Protein 4O7I (pdb70)

InterPro domains:
  IPR000760 Inositol monophosphatase-like [PF00459] (10-311)
  IPR000760 Inositol monophosphatase-like [PR00377] (62-78)
  IPR000760 Inositol monophosphatase-like [PR00377] (253-277)
  IPR020550 Inositol monophosphatase, conserved site [PS00630] (256-270)
  IPR020583 Inositol monophosphatase, metal-binding site [PS00629] (115-128)
  IPR051090 Inositol Monophosphatase Superfamily [PTHR43200] (2-314)

GO terms:
  GO:0000287 magnesium ion binding (F, IDA)
  GO:0005737 cytoplasm (C, IDA)
  GO:0008441 3'(2'),5'-bisphosphate nucleotidase activity (F, IDA)
  GO:0004441 inositol-1,4-bisphosphate 1-phosphatase activity (F, IDA)

Radius of gyration: 18.56 Å; Cα contacts (8 Å, |Δi|>4): 754; chains: 1; bounding box: 42×46×56 Å

Secondary structure (DSSP, 8-state):
---HHHHHHHHHHHHHHHHHHHHHTTS-SGGGEEE-TTS-EEEHHHHHHHHHHHHHHHHH-TTSEEEES--STT--HHHHHHHHHHHHTT----HHHHHHHHHTTB---SSSEEEEEEEEE-HHHHHHTS--EEEEEEEETTEEEEEEEEETTSTT-EEEEEETTS-EEEEETTEEEEEEEE-------GGG--EEE-SSTTTS-HHHHHHHHHHTT--SPPEE--STHHHHHHHHTS-SEEEE--SSSS---BGGGTHHHHHHHHHTT-EEE-TTSPBP-TTSSSB-TT--SEEEE-STTHHHHHHHHHHHTTT--

Solvent-accessible surface area: 13222 Å² total; per-residue (Å²): 224,79,26,92,132,13,36,57,16,0,18,82,0,0,33,24,0,3,105,0,0,68,32,0,22,132,93,96,19,117,69,5,33,16,101,45,130,107,163,40,16,0,0,0,0,0,3,0,0,0,0,9,0,0,56,51,1,75,90,56,15,81,118,13,92,5,0,1,52,8,61,16,168,74,15,48,119,87,4,10,54,70,0,9,106,6,0,83,118,77,15,149,10,154,75,76,79,0,78,126,6,0,44,64,3,121,7,100,14,14,165,29,68,2,0,3,0,3,0,2,8,23,15,59,0,2,54,83,120,89,33,5,0,0,3,0,1,0,0,43,60,12,54,5,33,0,0,0,0,0,0,16,64,20,100,80,3,25,0,0,2,2,12,100,70,70,24,3,68,19,20,48,25,125,47,33,182,109,42,130,93,12,128,20,23,112,26,94,125,19,27,71,0,23,4,0,1,5,42,46,97,87,82,2,14,25,86,73,2,151,55,0,14,127,120,6,134,25,107,94,108,53,70,110,15,11,12,5,0,1,0,0,5,0,0,26,28,154,4,8,0,3,0,36,1,20,120,59,60,92,114,42,16,68,0,15,32,1,1,2,0,15,7,0,0,87,40,5,54,13,81,4,4,1,0,78,24,82,87,10,50,4,46,79,13,60,38,2,63,106,6,39,6,0,0,0,0,4,27,108,4,1,85,101,0,2,84,17,0,83,75,24,1,90,84,28,188

CATH classification: 3.30.540.10 (+1 more: 3.40.190.80)

Nearest PDB structures (foldseek):
  4o7i-assembly1_A  TM=1.003E+00  e=1.281E-68  Entamoeba histolytica
  1ka0-assembly1_A  TM=9.469E-01  e=5.880E-37  Saccharomyces cerevisiae
  8f9y-assembly1_A  TM=8.912E-01  e=7.343E-31  Arabidopsis thaliana
  5yht-assembly1_A  TM=8.453E-01  e=1.296E-17  Mycobacterium tuberculosis H37Rv
  5yht-assembly1_B  TM=8.156E-01  e=2.198E-16  Mycobacterium tuberculosis H37Rv

Foldseek 3Di:
DDDVVVQVLVLVLQLVLLVLLVVCLVDQWPLQWDQDPVRDIDGLSQLLSQLQSLVSCCVVPVPEAEAEDDACPDDDPSNLVSSVVSNCVPDVDDSVSSRVSNHSNPFFFAAAKYKYWRSWAQVVCSNVVHWIWTWIFIDHRQHTAKIKIWTCRPPNTKIKIDGAPPAIWIDGSVDPPDTHGAAFAPDQQLQQFAEEEAPDCQFAPPVLVVVLSVVSNHDDDYDHDGALVVLVCRLRHVGFKYWGHHQAPPDWAFCSRPRRSQRSLVSNQWHKAALQRHRFGRNRTGTSNPGGIMMIGSHSCGVVSSVSSCVSCVPHD

B-factor: mean 24.42, std 9.39, range [12.04, 94.56]

Structure (mmCIF, N/CA/C/O backbone):
data_4O7I
#
_entry.id   4O7I
#
_cell.length_a   39.445
_cell.length_b   64.520
_cell.length_c   117.184
_cell.angle_alpha   90.00
_cell.angle_beta   90.00
_cell.angle_gamma   90.00
#
_symmetry.space_group_name_H-M   'P 21 21 21'
#
loop_
_entity.id
_entity.type
_entity.pdbx_description
1 polymer "3'(2'),5'-bisphosphate nucleotidase, putative"
2 non-polymer 'MAGNESIUM ION'
3 non-polymer 'PHOSPHATE ION'
4 water water
#
loop_
_atom_site.group_PDB
_atom_site.id
_atom_site.type_symbol
_atom_site.label_atom_id
_atom_site.label_alt_id
_atom_site.label_comp_id
_atom_site.label_asym_id
_atom_site.label_entity_id
_atom_site.label_seq_id
_atom_site.pdbx_PDB_ins_code
_atom_site.Cartn_x
_atom_site.Cartn_y
_atom_site.Cartn_z
_atom_site.occupancy
_atom_site.B_iso_or_equiv
_atom_site.auth_seq_id
_atom_site.auth_comp_id
_atom_site.auth_asym_id
_atom_site.auth_atom_id
_atom_site.pdbx_PDB_model_num
ATOM 1 N N . MET A 1 1 ? 22.358 59.102 6.696 1.00 48.37 1 MET A N 1
ATOM 2 C CA . MET A 1 1 ? 22.097 58.809 8.135 1.00 52.35 1 MET A CA 1
ATOM 3 C C . MET A 1 1 ? 20.796 58.019 8.402 1.00 54.38 1 MET A C 1
ATOM 4 O O . MET A 1 1 ? 20.395 57.861 9.560 1.00 66.57 1 MET A O 1
ATOM 9 N N . SER A 1 2 ? 20.144 57.530 7.344 1.00 53.33 2 SER A N 1
ATOM 10 C CA . SER A 1 2 ? 18.930 56.709 7.454 1.00 42.25 2 SER A CA 1
ATOM 11 C C . SER A 1 2 ? 19.182 55.371 6.749 1.00 33.56 2 SER A C 1
ATOM 12 O O . SER A 1 2 ? 19.883 55.342 5.741 1.00 23.94 2 SER A O 1
ATOM 15 N N . PHE A 1 3 ? 18.621 54.274 7.268 1.00 27.19 3 PHE A N 1
ATOM 16 C CA . PHE A 1 3 ? 18.856 52.933 6.678 1.00 23.52 3 PHE A CA 1
ATOM 17 C C . PHE A 1 3 ? 17.580 52.116 6.488 1.00 20.50 3 PHE A C 1
ATOM 18 O O . PHE A 1 3 ? 17.549 50.893 6.705 1.00 17.20 3 PHE A O 1
ATOM 26 N N . ASP A 1 4 ? 16.534 52.797 6.035 1.00 19.29 4 ASP A N 1
ATOM 27 C CA . ASP A 1 4 ? 15.235 52.163 5.823 1.00 19.39 4 ASP A CA 1
ATOM 28 C C . ASP A 1 4 ? 15.352 51.018 4.846 1.00 20.79 4 ASP A C 1
ATOM 29 O O . ASP A 1 4 ? 14.757 49.965 5.052 1.00 17.35 4 ASP A O 1
ATOM 34 N N . LYS A 1 5 ? 16.093 51.236 3.762 1.00 20.08 5 LYS A N 1
ATOM 35 C CA . LYS A 1 5 ? 16.149 50.238 2.706 1.00 22.27 5 LYS A CA 1
ATOM 36 C C . LYS A 1 5 ? 16.781 48.951 3.245 1.00 21.99 5 LYS A C 1
ATOM 37 O O . LYS A 1 5 ? 16.279 47.850 2.993 1.00 18.48 5 LYS A O 1
ATOM 43 N N . GLU A 1 6 ? 17.862 49.107 4.007 1.00 19.27 6 GLU A N 1
ATOM 44 C CA . GLU A 1 6 ? 18.595 47.965 4.554 1.00 20.58 6 GLU A CA 1
ATOM 45 C C . GLU A 1 6 ? 17.770 47.212 5.608 1.00 19.55 6 GLU A C 1
ATOM 46 O O . GLU A 1 6 ? 17.802 45.986 5.667 1.00 21.88 6 GLU A O 1
ATOM 52 N N . LEU A 1 7 ? 17.040 47.956 6.433 1.00 17.05 7 LEU A N 1
ATOM 53 C CA . LEU A 1 7 ? 16.182 47.383 7.469 1.00 17.34 7 LEU A CA 1
ATOM 54 C C . LEU A 1 7 ? 15.020 46.628 6.843 1.00 17.45 7 LEU A C 1
ATOM 55 O O . LEU A 1 7 ? 14.682 45.527 7.278 1.00 17.26 7 LEU A O 1
ATOM 60 N N . ALA A 1 8 ? 14.406 47.230 5.829 1.00 16.93 8 ALA A N 1
ATOM 61 C CA . ALA A 1 8 ? 13.345 46.562 5.062 1.00 18.52 8 ALA A CA 1
ATOM 62 C C . ALA A 1 8 ? 13.789 45.252 4.403 1.00 18.21 8 ALA A C 1
ATOM 63 O O . ALA A 1 8 ? 13.073 44.255 4.460 1.00 16.98 8 ALA A O 1
ATOM 65 N N . LEU A 1 9 ? 14.949 45.263 3.750 1.00 17.31 9 LEU A N 1
ATOM 66 C CA . LEU A 1 9 ? 15.489 44.055 3.130 1.00 17.49 9 LEU A CA 1
ATOM 67 C C . LEU A 1 9 ? 15.788 42.988 4.183 1.00 18.46 9 LEU A C 1
ATOM 68 O O . LEU A 1 9 ? 15.501 41.816 3.970 1.00 15.98 9 LEU A O 1
ATOM 73 N N . ALA A 1 10 ? 16.346 43.421 5.318 1.00 15.75 10 ALA A N 1
ATOM 74 C CA . ALA A 1 10 ? 16.736 42.529 6.394 1.00 16.26 10 ALA A CA 1
ATOM 75 C C . ALA A 1 10 ? 15.540 41.807 6.947 1.00 17.09 10 ALA A C 1
ATOM 76 O O . ALA A 1 10 ? 15.608 40.578 7.161 1.00 18.35 10 ALA A O 1
ATOM 78 N N . LEU A 1 11 ? 14.453 42.548 7.199 1.00 15.77 11 LEU A N 1
ATOM 79 C CA . LEU A 1 11 ? 13.204 41.919 7.682 1.00 18.45 11 LEU A CA 1
ATOM 80 C C . LEU A 1 11 ? 12.704 40.859 6.735 1.00 19.33 11 LEU A C 1
ATOM 81 O O . LEU A 1 11 ? 12.352 39.778 7.159 1.00 17.27 11 LEU A O 1
ATOM 86 N N . GLU A 1 12 ? 12.636 41.222 5.452 1.00 19.75 12 GLU A N 1
ATOM 87 C CA . GLU A 1 12 ? 12.089 40.377 4.421 1.00 17.43 12 GLU A CA 1
ATOM 88 C C . GLU A 1 12 ? 12.849 39.060 4.303 1.00 17.57 12 GLU A C 1
ATOM 89 O O . GLU A 1 12 ? 12.267 38.000 4.170 1.00 14.73 12 GLU A O 1
ATOM 95 N N . ILE A 1 13 ? 14.171 39.171 4.332 1.00 19.03 13 ILE A N 1
ATOM 96 C CA . ILE A 1 13 ? 15.074 38.047 4.188 1.00 21.99 13 ILE A CA 1
ATOM 97 C C . ILE A 1 13 ? 15.080 37.158 5.432 1.00 21.16 13 ILE A C 1
ATOM 98 O O . ILE A 1 13 ? 15.155 35.942 5.294 1.00 18.07 13 ILE A O 1
ATOM 103 N N . VAL A 1 14 ? 15.000 37.754 6.626 1.00 15.19 14 VAL A N 1
ATOM 104 C CA . VAL A 1 14 ? 14.961 36.964 7.865 1.00 15.91 14 VAL A CA 1
ATOM 105 C C . VAL A 1 14 ? 13.637 36.215 7.955 1.00 18.01 14 VAL A C 1
ATOM 106 O O . VAL A 1 14 ? 13.617 35.057 8.373 1.00 16.90 14 VAL A O 1
ATOM 110 N N . GLN A 1 15 ? 12.540 36.842 7.527 1.00 17.86 15 GLN A N 1
ATOM 111 C CA . GLN A 1 15 ? 11.263 36.133 7.504 1.00 18.10 15 GLN A CA 1
ATOM 112 C C . GLN A 1 15 ? 11.316 34.845 6.635 1.00 18.21 15 GLN A C 1
ATOM 113 O O . GLN A 1 15 ? 10.782 33.787 7.026 1.00 14.60 15 GLN A O 1
ATOM 119 N N . VAL A 1 16 ? 11.932 34.934 5.459 1.00 17.19 16 VAL A N 1
ATOM 120 C CA . VAL A 1 16 ? 12.034 33.760 4.577 1.00 17.52 16 VAL A CA 1
ATOM 121 C C . VAL A 1 16 ? 12.958 32.734 5.221 1.00 16.26 16 VAL A C 1
ATOM 122 O O . VAL A 1 16 ? 12.703 31.525 5.159 1.00 16.99 16 VAL A O 1
ATOM 126 N N . SER A 1 17 ? 14.019 33.221 5.855 1.00 14.90 17 SER A N 1
ATOM 127 C CA . SER A 1 17 ? 14.967 32.351 6.554 1.00 17.30 17 SER A CA 1
ATOM 128 C C . SER A 1 17 ? 14.289 31.527 7.650 1.00 16.14 17 SER A C 1
ATOM 129 O O . SER A 1 17 ? 14.619 30.343 7.840 1.00 16.60 17 SER A O 1
ATOM 132 N N . CYS A 1 18 ? 13.340 32.140 8.354 1.00 18.68 18 CYS A N 1
ATOM 133 C CA . CYS A 1 18 ? 12.562 31.434 9.382 1.00 17.11 18 CYS A CA 1
ATOM 134 C C . CYS A 1 18 ? 11.719 30.331 8.742 1.00 16.74 18 CYS A C 1
ATOM 135 O O . CYS A 1 18 ? 11.615 29.230 9.280 1.00 15.63 18 CYS A O 1
ATOM 138 N N . LYS A 1 19 ? 11.138 30.606 7.580 1.00 20.06 19 LYS A N 1
ATOM 139 C CA . LYS A 1 19 ? 10.461 29.542 6.831 1.00 22.67 19 LYS A CA 1
ATOM 140 C C . LYS A 1 19 ? 11.419 28.384 6.496 1.00 17.73 19 LYS A C 1
ATOM 141 O O . LYS A 1 19 ? 11.038 27.215 6.582 1.00 17.47 19 LYS A O 1
ATOM 147 N N . ILE A 1 20 ? 12.651 28.712 6.109 1.00 16.80 20 ILE A N 1
ATOM 148 C CA . ILE A 1 20 ? 13.654 27.693 5.732 1.00 20.22 20 ILE A CA 1
ATOM 149 C C . ILE A 1 20 ? 13.919 26.748 6.885 1.00 17.13 20 ILE A C 1
ATOM 150 O O . ILE A 1 20 ? 13.877 25.531 6.726 1.00 19.66 20 ILE A O 1
ATOM 155 N N . THR A 1 21 ? 14.242 27.328 8.032 1.00 17.02 21 THR A N 1
ATOM 156 C CA . THR A 1 21 ? 14.686 26.564 9.206 1.00 18.30 21 THR A CA 1
ATOM 157 C C . THR A 1 21 ? 13.567 25.693 9.748 1.00 18.41 21 THR A C 1
ATOM 158 O O . THR A 1 21 ? 13.769 24.539 10.173 1.00 16.95 21 THR A O 1
ATOM 162 N N . THR A 1 22 ? 12.367 26.250 9.713 1.00 19.08 22 THR A N 1
ATOM 163 C CA . THR A 1 22 ? 11.194 25.551 10.217 1.00 22.18 22 THR A CA 1
ATOM 164 C C . THR A 1 22 ? 10.920 24.344 9.340 1.00 17.99 22 THR A C 1
ATOM 165 O O . THR A 1 22 ? 10.595 23.251 9.814 1.00 18.05 22 THR A O 1
ATOM 169 N N . SER A 1 23 ? 11.058 24.574 8.051 1.00 14.50 23 SER A N 1
ATOM 170 C CA . SER A 1 23 ? 10.869 23.546 7.056 1.00 17.99 23 SER A CA 1
ATOM 171 C C . SER A 1 23 ? 11.919 22.420 7.183 1.00 19.60 23 SER A C 1
ATOM 172 O O . SER A 1 23 ? 11.583 21.219 7.137 1.00 19.21 23 SER A O 1
ATOM 175 N N . VAL A 1 24 ? 13.185 22.798 7.375 1.00 18.03 24 VAL A N 1
ATOM 176 C CA . VAL A 1 24 ? 14.233 21.818 7.705 1.00 17.71 24 VAL A CA 1
ATOM 177 C C . VAL A 1 24 ? 13.886 21.025 8.967 1.00 17.79 24 VAL A C 1
ATOM 178 O O . VAL A 1 24 ? 13.994 19.794 8.985 1.00 16.88 24 VAL A O 1
ATOM 182 N N . ALA A 1 25 ? 13.413 21.710 9.996 1.00 18.28 25 ALA A N 1
ATOM 183 C CA . ALA A 1 25 ? 13.076 21.052 11.247 1.00 17.86 25 ALA A CA 1
ATOM 184 C C . ALA A 1 25 ? 11.867 20.103 11.215 1.00 19.22 25 ALA A C 1
ATOM 185 O O . ALA A 1 25 ? 11.630 19.380 12.191 1.00 18.50 25 ALA A O 1
ATOM 187 N N . GLU A 1 26 ? 11.132 20.058 10.113 1.00 18.17 26 GLU A N 1
ATOM 188 C CA . GLU A 1 26 ? 10.026 19.079 9.956 1.00 23.74 26 GLU A CA 1
ATOM 189 C C . GLU A 1 26 ? 10.496 17.635 9.743 1.00 23.59 26 GLU A C 1
ATOM 190 O O . GLU A 1 26 ? 9.680 16.716 9.771 1.00 24.63 26 GLU A O 1
ATOM 196 N N . HIS A 1 27 ? 11.801 17.433 9.545 1.00 24.21 27 HIS A N 1
ATOM 197 C CA . HIS A 1 27 ? 12.348 16.115 9.278 1.00 28.74 27 HIS A CA 1
ATOM 198 C C . HIS A 1 27 ? 13.337 15.750 10.369 1.00 29.15 27 HIS A C 1
ATOM 199 O O . HIS A 1 27 ? 13.646 16.574 11.225 1.00 21.41 27 HIS A O 1
ATOM 206 N N . THR A 1 28 ? 13.828 14.508 10.345 1.00 26.38 28 THR A N 1
ATOM 207 C CA . THR A 1 28 ? 14.852 14.081 11.304 1.00 25.11 28 THR A CA 1
ATOM 208 C C . THR A 1 28 ? 16.108 14.910 11.064 1.00 23.29 28 THR A C 1
ATOM 209 O O . THR A 1 28 ? 16.445 15.244 9.927 1.00 20.09 28 THR A O 1
ATOM 213 N N . LEU A 1 29 ? 16.806 15.246 12.135 1.00 24.34 29 LEU A N 1
ATOM 214 C CA . LEU A 1 29 ? 17.908 16.203 12.033 1.00 22.82 29 LEU A CA 1
ATOM 215 C C . LEU A 1 29 ? 19.295 15.575 11.876 1.00 21.29 29 LEU A C 1
ATOM 216 O O . LEU A 1 29 ? 20.219 16.239 11.368 1.00 23.10 29 LEU A O 1
ATOM 221 N N . THR A 1 30 ? 19.453 14.321 12.298 1.00 19.51 30 THR A N 1
ATOM 222 C CA . THR A 1 30 ? 20.783 13.695 12.354 1.00 19.94 30 THR A CA 1
ATOM 223 C C . THR A 1 30 ? 21.430 13.641 10.956 1.00 20.40 30 THR A C 1
ATOM 224 O O . THR A 1 30 ? 22.579 14.051 10.783 1.00 20.73 30 THR A O 1
ATOM 228 N N . ASP A 1 31 ? 20.677 13.178 9.968 1.00 19.87 31 ASP A N 1
ATOM 229 C CA . ASP A 1 31 ? 21.174 13.098 8.584 1.00 23.23 31 ASP A CA 1
ATOM 230 C C . ASP A 1 31 ? 21.239 14.485 7.900 1.00 19.69 31 ASP A C 1
ATOM 231 O O . ASP A 1 31 ? 21.726 14.625 6.789 1.00 21.23 31 ASP A O 1
ATOM 236 N N . GLN A 1 32 ? 20.775 15.513 8.588 1.00 19.94 32 GLN A N 1
ATOM 237 C CA . GLN A 1 32 ? 20.955 16.887 8.139 1.00 20.48 32 GLN A CA 1
ATOM 238 C C . GLN A 1 32 ? 22.072 17.636 8.866 1.00 18.48 32 GLN A C 1
ATOM 239 O O . GLN A 1 32 ? 22.157 18.857 8.739 1.00 18.95 32 GLN A O 1
ATOM 245 N N . THR A 1 33 ? 22.904 16.929 9.638 1.00 18.16 33 THR A N 1
ATOM 246 C CA . THR A 1 33 ? 23.851 17.568 10.587 1.00 20.02 33 THR A CA 1
ATOM 247 C C . THR A 1 33 ? 25.300 17.177 10.294 1.00 21.20 33 THR A C 1
ATOM 248 O O . THR A 1 33 ? 25.618 16.002 10.139 1.00 21.73 33 THR A O 1
ATOM 252 N N . GLN A 1 34 ? 26.177 18.172 10.249 1.00 23.52 34 GLN A N 1
ATOM 253 C CA . GLN A 1 34 ? 27.609 17.954 9.991 1.00 25.20 34 GLN A CA 1
ATOM 254 C C . GLN A 1 34 ? 28.378 18.403 11.225 1.00 23.81 34 GLN A C 1
ATOM 255 O O . GLN A 1 34 ? 28.083 19.454 11.784 1.00 22.68 34 GLN A O 1
ATOM 261 N N . ILE A 1 35 ? 29.353 17.613 11.664 1.00 26.21 35 ILE A N 1
ATOM 262 C CA . ILE A 1 35 ? 30.239 18.061 12.740 1.00 26.57 35 ILE A CA 1
ATOM 263 C C . ILE A 1 35 ? 31.499 18.663 12.117 1.00 28.94 35 ILE A C 1
ATOM 264 O O . ILE A 1 35 ? 32.266 17.962 11.473 1.00 24.33 35 ILE A O 1
ATOM 269 N N . LYS A 1 36 ? 31.690 19.967 12.312 1.00 30.15 36 LYS A N 1
ATOM 270 C CA . LYS A 1 36 ? 32.873 20.680 11.830 1.00 33.21 36 LYS A CA 1
ATOM 271 C C . LYS A 1 36 ? 34.110 20.231 12.612 1.00 36.62 36 LYS A C 1
ATOM 272 O O . LYS A 1 36 ? 34.004 19.455 13.572 1.00 39.72 36 LYS A O 1
ATOM 278 N N . ASN A 1 37 ? 35.277 20.725 12.216 1.00 39.93 37 ASN A N 1
ATOM 279 C CA . ASN A 1 37 ? 36.546 20.279 12.812 1.00 48.60 37 ASN A CA 1
ATOM 280 C C . ASN A 1 37 ? 36.698 20.667 14.289 1.00 47.27 37 ASN A C 1
ATOM 281 O O . ASN A 1 37 ? 37.322 19.942 15.053 1.00 50.53 37 ASN A O 1
ATOM 286 N N . ASP A 1 38 ? 36.117 21.802 14.679 1.00 40.01 38 ASP A N 1
ATOM 287 C CA . ASP A 1 38 ? 36.077 22.221 16.084 1.00 38.09 38 ASP A CA 1
ATOM 288 C C . ASP A 1 38 ? 34.967 21.513 16.887 1.00 40.59 38 ASP A C 1
ATOM 289 O O . ASP A 1 38 ? 34.676 21.898 18.021 1.00 38.45 38 ASP A O 1
ATOM 294 N N . LYS A 1 39 ? 34.332 20.511 16.276 1.00 42.55 39 LYS A N 1
ATOM 295 C CA . LYS A 1 39 ? 33.263 19.707 16.888 1.00 39.74 39 LYS A CA 1
ATOM 296 C C . LYS A 1 39 ? 31.921 20.429 17.085 1.00 34.43 39 LYS A C 1
ATOM 297 O O . LYS A 1 39 ? 30.981 19.854 17.653 1.00 37.26 39 LYS A O 1
ATOM 303 N N . SER A 1 40 ? 31.814 21.663 16.603 1.00 31.40 40 SER A N 1
ATOM 304 C CA . SER A 1 40 ? 30.545 22.379 16.618 1.00 27.45 40 SER A CA 1
ATOM 305 C C . SER A 1 40 ? 29.726 21.895 15.418 1.00 27.23 40 SER A C 1
ATOM 306 O O . SER A 1 40 ? 30.303 21.586 14.373 1.00 25.63 40 SER A O 1
ATOM 309 N N . PRO A 1 41 ? 28.379 21.824 15.565 1.00 26.62 41 PRO A N 1
ATOM 310 C CA . PRO A 1 41 ? 27.512 21.337 14.487 1.00 23.97 41 PRO A CA 1
ATOM 311 C C . PRO A 1 41 ? 27.151 22.399 13.492 1.00 20.90 41 PRO A C 1
ATOM 312 O O . PRO A 1 41 ? 27.100 23.585 13.835 1.00 20.63 41 PRO A O 1
ATOM 316 N N . VAL A 1 42 ? 26.919 21.964 12.261 1.00 20.77 42 VAL A N 1
ATOM 317 C CA . VAL A 1 42 ? 26.278 22.787 11.238 1.00 21.87 42 VAL A CA 1
ATOM 318 C C . VAL A 1 42 ? 25.249 21.903 10.513 1.00 19.34 42 VAL A C 1
ATOM 319 O O . VAL A 1 42 ? 25.506 20.722 10.265 1.00 21.81 42 VAL A O 1
ATOM 323 N N . THR A 1 43 ? 24.082 22.467 10.204 1.00 17.95 43 THR A N 1
ATOM 324 C CA . THR A 1 43 ? 23.021 21.720 9.555 1.00 17.89 43 THR A CA 1
ATOM 325 C C . THR A 1 43 ? 22.642 22.310 8.200 1.00 17.89 43 THR A C 1
ATOM 326 O O . THR A 1 43 ? 23.092 23.396 7.824 1.00 16.55 43 THR A O 1
ATOM 330 N N . VAL A 1 44 ? 21.789 21.559 7.511 1.00 17.78 44 VAL A N 1
ATOM 331 C CA . VAL A 1 44 ? 21.151 21.935 6.245 1.00 18.92 44 VAL A CA 1
ATOM 332 C C . VAL A 1 44 ? 20.492 23.310 6.379 1.00 20.92 44 VAL A C 1
ATOM 333 O O . VAL A 1 44 ? 20.471 24.079 5.427 1.00 16.08 44 VAL A O 1
ATOM 337 N N . GLY A 1 45 ? 19.967 23.614 7.566 1.00 18.47 45 GLY A N 1
ATOM 338 C CA . GLY A 1 45 ? 19.386 24.928 7.832 1.00 19.84 45 GLY A CA 1
ATOM 339 C C . GLY A 1 45 ? 20.375 26.086 7.824 1.00 19.60 45 GLY A C 1
ATOM 340 O O . GLY A 1 45 ? 20.083 27.157 7.265 1.00 19.36 45 GLY A O 1
ATOM 341 N N . ASP A 1 46 ? 21.531 25.875 8.451 1.00 18.03 46 ASP A N 1
ATOM 342 C CA . ASP A 1 46 ? 22.566 26.909 8.550 1.00 19.96 46 ASP A CA 1
ATOM 343 C C . ASP A 1 46 ? 23.007 27.284 7.121 1.00 19.22 46 ASP A C 1
ATOM 344 O O . ASP A 1 46 ? 23.056 28.458 6.748 1.00 16.82 46 ASP A O 1
ATOM 349 N N . TYR A 1 47 ? 23.303 26.267 6.325 1.00 17.53 47 TYR A N 1
ATOM 350 C CA . TYR A 1 47 ? 23.866 26.454 4.991 1.00 17.76 47 TYR A CA 1
ATOM 351 C C . TYR A 1 47 ? 22.842 27.011 4.030 1.00 16.04 47 TYR A C 1
ATOM 352 O O . TYR A 1 47 ? 23.178 27.780 3.139 1.00 18.01 47 TYR A O 1
ATOM 361 N N . SER A 1 48 ? 21.599 26.575 4.184 1.00 17.45 48 SER A N 1
ATOM 362 C CA . SER A 1 48 ? 20.532 26.950 3.270 1.00 17.13 48 SER A CA 1
ATOM 363 C C . SER A 1 48 ? 20.177 28.394 3.512 1.00 17.93 48 SER A C 1
ATOM 364 O O . SER A 1 48 ? 20.034 29.178 2.570 1.00 16.30 48 SER A O 1
ATOM 367 N N . VAL A 1 49 ? 20.035 28.749 4.779 1.00 14.35 49 VAL A N 1
ATOM 368 C CA . VAL A 1 49 ? 19.766 30.144 5.122 1.00 17.75 49 VAL A CA 1
ATOM 369 C C . VAL A 1 49 ? 20.856 31.077 4.577 1.00 14.70 49 VAL A C 1
ATOM 370 O O . VAL A 1 49 ? 20.544 32.108 4.006 1.00 15.70 49 VAL A O 1
ATOM 374 N N . GLN A 1 50 ? 22.121 30.721 4.768 1.00 15.23 50 GLN A N 1
ATOM 375 C CA . GLN A 1 50 ? 23.227 31.563 4.313 1.00 16.45 50 GLN A CA 1
ATOM 376 C C . GLN A 1 50 ? 23.245 31.746 2.790 1.00 15.63 50 GLN A C 1
ATOM 377 O O . GLN A 1 50 ? 23.467 32.850 2.305 1.00 15.35 50 GLN A O 1
ATOM 383 N N . ALA A 1 51 ? 23.004 30.674 2.044 1.00 17.01 51 ALA A N 1
ATOM 384 C CA . ALA A 1 51 ? 22.915 30.768 0.589 1.00 18.45 51 ALA A CA 1
ATOM 385 C C . ALA A 1 51 ? 21.852 31.779 0.195 1.00 18.94 51 ALA A C 1
ATOM 386 O O . ALA A 1 51 ? 22.077 32.632 -0.652 1.00 23.65 51 ALA A O 1
ATOM 388 N N . TYR A 1 52 ? 20.685 31.683 0.818 1.00 17.79 52 TYR A N 1
ATOM 389 C CA . TYR A 1 52 ? 19.570 32.497 0.393 1.00 20.76 52 TYR A CA 1
ATOM 390 C C . TYR A 1 52 ? 19.835 33.995 0.722 1.00 18.09 52 TYR A C 1
ATOM 391 O O . TYR A 1 52 ? 19.749 34.862 -0.149 1.00 15.02 52 TYR A O 1
ATOM 400 N N . VAL A 1 53 ? 20.183 34.266 1.978 1.00 18.45 53 VAL A N 1
ATOM 401 C CA . VAL A 1 53 ? 20.430 35.627 2.477 1.00 17.49 53 VAL A CA 1
ATOM 402 C C . VAL A 1 53 ? 21.525 36.326 1.675 1.00 15.44 53 VAL A C 1
ATOM 403 O O . VAL A 1 53 ? 21.348 37.449 1.243 1.00 15.47 53 VAL A O 1
ATOM 407 N N . ASN A 1 54 ? 22.658 35.647 1.493 1.00 17.68 54 ASN A N 1
ATOM 408 C CA . ASN A 1 54 ? 23.793 36.231 0.803 1.00 16.72 54 ASN A CA 1
ATOM 409 C C . ASN A 1 54 ? 23.432 36.575 -0.634 1.00 17.93 54 ASN A C 1
ATOM 410 O O . ASN A 1 54 ? 23.813 37.629 -1.138 1.00 15.30 54 ASN A O 1
ATOM 415 N N . LYS A 1 55 ? 22.671 35.695 -1.272 1.00 16.95 55 LYS A N 1
ATOM 416 C CA . LYS A 1 55 ? 22.226 35.941 -2.629 1.00 17.00 55 LYS A CA 1
ATOM 417 C C . LYS A 1 55 ? 21.316 37.156 -2.674 1.00 17.02 55 LYS A C 1
ATOM 418 O O . LYS A 1 55 ? 21.478 38.002 -3.557 1.00 16.64 55 LYS A O 1
ATOM 424 N N . LYS A 1 56 ? 20.381 37.268 -1.727 1.00 18.53 56 LYS A N 1
ATOM 425 C CA . LYS A 1 56 ? 19.454 38.398 -1.726 1.00 19.32 56 LYS A CA 1
ATOM 426 C C . LYS A 1 56 ? 20.163 39.728 -1.464 1.00 19.34 56 LYS A C 1
ATOM 427 O O . LYS A 1 56 ? 19.832 40.730 -2.066 1.00 16.75 56 LYS A O 1
ATOM 433 N N . ILE A 1 57 ? 21.114 39.715 -0.538 1.00 20.69 57 ILE A N 1
ATOM 434 C CA . ILE A 1 57 ? 21.952 40.872 -0.249 1.00 18.58 57 ILE A CA 1
ATOM 435 C C . ILE A 1 57 ? 22.752 41.307 -1.458 1.00 18.27 57 ILE A C 1
ATOM 436 O O . ILE A 1 57 ? 22.889 42.499 -1.725 1.00 17.03 57 ILE A O 1
ATOM 441 N N . HIS A 1 58 ? 23.317 40.338 -2.160 1.00 20.24 58 HIS A N 1
ATOM 442 C CA . HIS A 1 58 ? 24.141 40.616 -3.320 1.00 19.79 58 HIS A CA 1
ATOM 443 C C . HIS A 1 58 ? 23.296 41.142 -4.497 1.00 22.37 58 HIS A C 1
ATOM 444 O O . HIS A 1 58 ? 23.754 42.005 -5.295 1.00 18.37 58 HIS A O 1
ATOM 451 N N . GLU A 1 59 ? 22.066 40.651 -4.595 1.00 16.15 59 GLU A N 1
ATOM 452 C CA . GLU A 1 59 ? 21.145 41.151 -5.609 1.00 18.79 59 GLU A CA 1
ATOM 453 C C . GLU A 1 59 ? 20.774 42.619 -5.406 1.00 16.66 59 GLU A C 1
ATOM 454 O O . GLU A 1 59 ? 20.721 43.378 -6.373 1.00 16.13 59 GLU A O 1
ATOM 460 N N . THR A 1 60 ? 20.528 43.035 -4.164 1.00 16.89 60 THR A N 1
ATOM 461 C CA . THR A 1 60 ? 20.118 44.426 -3.913 1.00 20.18 60 THR A CA 1
ATOM 462 C C . THR A 1 60 ? 21.315 45.389 -3.664 1.00 20.76 60 THR A C 1
ATOM 463 O O . THR A 1 60 ? 21.311 46.553 -4.098 1.00 18.65 60 THR A O 1
ATOM 467 N N . PHE A 1 61 ? 22.339 44.887 -2.986 1.00 19.47 61 PHE A N 1
ATOM 468 C CA . PHE A 1 61 ? 23.481 45.687 -2.598 1.00 18.79 61 PHE A CA 1
ATOM 469 C C . PHE A 1 61 ? 24.770 45.010 -3.046 1.00 18.22 61 PHE A C 1
ATOM 470 O O . PHE A 1 61 ? 25.584 44.632 -2.204 1.00 20.05 61 PHE A O 1
ATOM 478 N N . PRO A 1 62 ? 24.981 44.867 -4.374 1.00 18.62 62 PRO A N 1
ATOM 479 C CA . PRO A 1 62 ? 26.154 44.142 -4.866 1.00 19.51 62 PRO A CA 1
ATOM 480 C C . PRO A 1 62 ? 27.494 44.680 -4.365 1.00 20.78 62 PRO A C 1
ATOM 481 O O . PRO A 1 62 ? 28.472 43.952 -4.370 1.00 19.13 62 PRO A O 1
ATOM 485 N N . GLU A 1 63 ? 27.532 45.941 -3.950 1.00 20.25 63 GLU A N 1
ATOM 486 C CA . GLU A 1 63 ? 28.774 46.615 -3.583 1.00 24.49 63 GLU A CA 1
ATOM 487 C C . GLU A 1 63 ? 29.215 46.303 -2.138 1.00 25.33 63 GLU A C 1
ATOM 488 O O . GLU A 1 63 ? 30.374 46.502 -1.777 1.00 23.98 63 GLU A O 1
ATOM 494 N N . ASP A 1 64 ? 28.293 45.792 -1.326 1.00 23.85 64 ASP A N 1
ATOM 495 C CA . ASP A 1 64 ? 28.533 45.581 0.089 1.00 23.12 64 ASP A CA 1
ATOM 496 C C . ASP A 1 64 ? 29.306 44.285 0.279 1.00 22.88 64 ASP A C 1
ATOM 497 O O . ASP A 1 64 ? 29.285 43.414 -0.579 1.00 18.29 64 ASP A O 1
ATOM 502 N N . GLN A 1 65 ? 29.972 44.154 1.416 1.00 21.63 65 GLN A N 1
ATOM 503 C CA . GLN A 1 65 ? 30.583 42.882 1.776 1.00 19.82 65 GLN A CA 1
ATOM 504 C C . GLN A 1 65 ? 29.752 42.191 2.847 1.00 18.61 65 GLN A C 1
ATOM 505 O O . GLN A 1 65 ? 28.954 42.841 3.531 1.00 17.32 65 GLN A O 1
ATOM 511 N N . ILE A 1 66 ? 29.977 40.885 3.003 1.00 18.20 66 ILE A N 1
ATOM 512 C CA . ILE A 1 66 ? 29.208 40.040 3.927 1.00 17.54 66 ILE A CA 1
ATOM 513 C C . ILE A 1 66 ? 30.144 39.224 4.833 1.00 18.15 66 ILE A C 1
ATOM 514 O O . ILE A 1 66 ? 30.958 38.428 4.362 1.00 19.46 66 ILE A O 1
ATOM 519 N N . VAL A 1 67 ? 29.998 39.411 6.133 1.00 15.93 67 VAL A N 1
ATOM 520 C CA . VAL A 1 67 ? 30.632 38.556 7.135 1.00 16.66 67 VAL A CA 1
ATOM 521 C C . VAL A 1 67 ? 29.610 37.493 7.573 1.00 19.96 67 VAL A C 1
ATOM 522 O O . VAL A 1 67 ? 28.632 37.827 8.244 1.00 17.85 67 VAL A O 1
ATOM 526 N N . ALA A 1 68 ? 29.826 36.230 7.219 1.00 16.45 68 ALA A N 1
ATOM 527 C CA . ALA A 1 68 ? 28.902 35.161 7.612 1.00 18.40 68 ALA A CA 1
ATOM 528 C C . ALA A 1 68 ? 29.692 33.980 8.168 1.00 16.15 68 ALA A C 1
ATOM 529 O O . ALA A 1 68 ? 30.865 33.795 7.850 1.00 17.19 68 ALA A O 1
ATOM 531 N N . GLU A 1 69 ? 29.045 33.181 8.987 1.00 15.89 69 GLU A N 1
ATOM 532 C CA . GLU A 1 69 ? 29.757 32.116 9.719 1.00 18.05 69 GLU A CA 1
ATOM 533 C C . GLU A 1 69 ? 30.257 30.954 8.844 1.00 21.20 69 GLU A C 1
ATOM 534 O O . GLU A 1 69 ? 31.401 30.500 8.975 1.00 22.43 69 GLU A O 1
ATOM 540 N N . GLU A 1 70 ? 29.400 30.459 7.962 1.00 18.03 70 GLU A N 1
ATOM 541 C CA . GLU A 1 70 ? 29.680 29.194 7.298 1.00 21.33 70 GLU A CA 1
ATOM 542 C C . GLU A 1 70 ? 30.423 29.389 5.977 1.00 22.34 70 GLU A C 1
ATOM 543 O O . GLU A 1 70 ? 30.487 30.497 5.450 1.00 18.67 70 GLU A O 1
ATOM 549 N N . ASP A 1 71 ? 31.023 28.309 5.486 1.00 21.60 71 ASP A N 1
ATOM 550 C CA . ASP A 1 71 ? 31.638 28.256 4.146 1.00 21.04 71 ASP A CA 1
ATOM 551 C C . ASP A 1 71 ? 31.434 26.854 3.596 1.00 19.24 71 ASP A C 1
ATOM 552 O O . ASP A 1 71 ? 30.985 25.978 4.316 1.00 24.90 71 ASP A O 1
ATOM 557 N N . THR A 1 72 ? 31.804 26.616 2.345 1.00 23.36 72 THR A N 1
ATOM 558 C CA . THR A 1 72 ? 31.584 25.306 1.713 1.00 23.75 72 THR A CA 1
ATOM 559 C C . THR A 1 72 ? 32.809 24.366 1.708 1.00 28.30 72 THR A C 1
ATOM 560 O O . THR A 1 72 ? 32.760 23.295 1.084 1.00 32.18 72 THR A O 1
ATOM 564 N N . LYS A 1 73 ? 33.885 24.740 2.399 1.00 30.78 73 LYS A N 1
ATOM 565 C CA . LYS A 1 73 ? 35.146 24.004 2.311 1.00 34.91 73 LYS A CA 1
ATOM 566 C C . LYS A 1 73 ? 34.929 22.524 2.625 1.00 38.45 73 LYS A C 1
ATOM 567 O O . LYS A 1 73 ? 35.374 21.670 1.875 1.00 31.58 73 LYS A O 1
ATOM 573 N N . THR A 1 74 ? 34.211 22.223 3.706 1.00 38.62 74 THR A N 1
ATOM 574 C CA . THR A 1 74 ? 34.137 20.846 4.222 1.00 40.20 74 THR A CA 1
ATOM 575 C C . THR A 1 74 ? 32.770 20.163 4.071 1.00 38.82 74 THR A C 1
ATOM 576 O O . THR A 1 74 ? 32.577 19.072 4.594 1.00 43.26 74 THR A O 1
ATOM 580 N N . ILE A 1 75 ? 31.839 20.783 3.353 1.00 36.65 75 ILE A N 1
ATOM 581 C CA . ILE A 1 75 ? 30.425 20.354 3.358 1.00 34.34 75 ILE A CA 1
ATOM 582 C C . ILE A 1 75 ? 30.170 19.033 2.616 1.00 32.82 75 ILE A C 1
ATOM 583 O O . ILE A 1 75 ? 30.488 18.931 1.454 1.00 29.01 75 ILE A O 1
ATOM 588 N N . PRO A 1 76 ? 29.574 18.025 3.292 1.00 32.59 76 PRO A N 1
ATOM 589 C CA . PRO A 1 76 ? 29.324 16.711 2.667 1.00 31.91 76 PRO A CA 1
ATOM 590 C C . PRO A 1 76 ? 28.259 16.742 1.581 1.00 36.29 76 PRO A C 1
ATOM 591 O O . PRO A 1 76 ? 27.398 17.629 1.572 1.00 28.61 76 PRO A O 1
ATOM 595 N N . GLU A 1 77 ? 28.310 15.760 0.684 1.00 44.31 77 GLU A N 1
ATOM 596 C CA . GLU A 1 77 ? 27.530 15.815 -0.557 1.00 44.75 77 GLU A CA 1
ATOM 597 C C . GLU A 1 77 ? 26.044 15.586 -0.297 1.00 39.97 77 GLU A C 1
ATOM 598 O O . GLU A 1 77 ? 25.186 16.207 -0.953 1.00 32.72 77 GLU A O 1
ATOM 604 N N . ASP A 1 78 ? 25.740 14.709 0.655 1.00 31.76 78 ASP A N 1
ATOM 605 C CA . ASP A 1 78 ? 24.345 14.459 1.029 1.00 32.79 78 ASP A CA 1
ATOM 606 C C . ASP A 1 78 ? 23.765 15.721 1.672 1.00 31.92 78 ASP A C 1
ATOM 607 O O . ASP A 1 78 ? 22.628 16.096 1.390 1.00 36.63 78 ASP A O 1
ATOM 612 N N . ILE A 1 79 ? 24.549 16.386 2.520 1.00 29.66 79 ILE A N 1
ATOM 613 C CA . ILE A 1 79 ? 24.076 17.606 3.187 1.00 29.16 79 ILE A CA 1
ATOM 614 C C . ILE A 1 79 ? 23.792 18.657 2.114 1.00 29.35 79 ILE A C 1
ATOM 615 O O . ILE A 1 79 ? 22.744 19.295 2.122 1.00 25.93 79 ILE A O 1
ATOM 620 N N . PHE A 1 80 ? 24.732 18.805 1.183 1.00 30.67 80 PHE A N 1
ATOM 621 C CA . PHE A 1 80 ? 24.656 19.839 0.168 1.00 28.80 80 PHE A CA 1
ATOM 622 C C . PHE A 1 80 ? 23.434 19.658 -0.736 1.00 30.23 80 PHE A C 1
ATOM 623 O O . PHE A 1 80 ? 22.732 20.633 -1.065 1.00 29.90 80 PHE A O 1
ATOM 631 N N . ALA A 1 81 ? 23.180 18.413 -1.125 1.00 26.90 81 ALA A N 1
ATOM 632 C CA . ALA A 1 81 ? 22.046 18.094 -1.971 1.00 27.37 81 ALA A CA 1
ATOM 633 C C . ALA A 1 81 ? 20.743 18.535 -1.310 1.00 28.35 81 ALA A C 1
ATOM 634 O O . ALA A 1 81 ? 19.890 19.124 -1.960 1.00 31.34 81 ALA A O 1
ATOM 636 N N . LYS A 1 82 ? 20.599 18.281 -0.011 1.00 30.88 82 LYS A N 1
ATOM 637 C CA . LYS A 1 82 ? 19.413 18.738 0.727 1.00 28.73 82 LYS A CA 1
ATOM 638 C C . LYS A 1 82 ? 19.340 20.250 0.763 1.00 25.56 82 LYS A C 1
ATOM 639 O O . LYS A 1 82 ? 18.265 20.840 0.642 1.00 23.25 82 LYS A O 1
ATOM 645 N N . VAL A 1 83 ? 20.498 20.877 0.947 1.00 24.74 83 VAL A N 1
ATOM 646 C CA . VAL A 1 83 ? 20.590 22.330 0.958 1.00 23.87 83 VAL A CA 1
ATOM 647 C C . VAL A 1 83 ? 20.010 22.910 -0.332 1.00 23.18 83 VAL A C 1
ATOM 648 O O . VAL A 1 83 ? 19.211 23.850 -0.277 1.00 26.17 83 VAL A O 1
ATOM 652 N N . CYS A 1 84 ? 20.386 22.333 -1.469 1.00 23.26 84 CYS A N 1
ATOM 653 C CA . CYS A 1 84 ? 19.925 22.822 -2.768 1.00 26.63 84 CYS A CA 1
ATOM 654 C C . CYS A 1 84 ? 18.391 22.773 -2.896 1.00 27.90 84 CYS A C 1
ATOM 655 O O . CYS A 1 84 ? 17.778 23.712 -3.391 1.00 29.73 84 CYS A O 1
ATOM 658 N N . LYS A 1 85 ? 17.779 21.699 -2.404 1.00 30.04 85 LYS A N 1
ATOM 659 C CA . LYS A 1 85 ? 16.315 21.536 -2.435 1.00 31.05 85 LYS A CA 1
ATOM 660 C C . LYS A 1 85 ? 15.606 22.663 -1.660 1.00 31.75 85 LYS A C 1
ATOM 661 O O . LYS A 1 85 ? 14.686 23.294 -2.184 1.00 36.01 85 LYS A O 1
ATOM 667 N N . HIS A 1 86 ? 16.044 22.922 -0.427 1.00 25.12 86 HIS A N 1
ATOM 668 C CA . HIS A 1 86 ? 15.434 23.954 0.402 1.00 25.02 86 HIS A CA 1
ATOM 669 C C . HIS A 1 86 ? 15.561 25.346 -0.172 1.00 26.09 86 HIS A C 1
ATOM 670 O O . HIS A 1 86 ? 14.603 26.128 -0.126 1.00 26.20 86 HIS A O 1
ATOM 677 N N . VAL A 1 87 ? 16.724 25.648 -0.743 1.00 28.55 87 VAL A N 1
ATOM 678 C CA . VAL A 1 87 ? 16.993 26.991 -1.256 1.00 24.49 87 VAL A CA 1
ATOM 679 C C . VAL A 1 87 ? 16.163 27.277 -2.515 1.00 27.16 87 VAL A C 1
ATOM 680 O O . VAL A 1 87 ? 15.700 28.408 -2.726 1.00 27.59 87 VAL A O 1
ATOM 684 N N . GLN A 1 88 ? 15.994 26.255 -3.352 1.00 28.26 88 GLN A N 1
ATOM 685 C CA . GLN A 1 88 ? 15.284 26.378 -4.641 1.00 29.38 88 GLN A CA 1
ATOM 686 C C . GLN A 1 88 ? 13.753 26.544 -4.527 1.00 30.29 88 GLN A C 1
ATOM 687 O O . GLN A 1 88 ? 13.074 26.865 -5.511 1.00 27.80 88 GLN A O 1
ATOM 693 N N . ILE A 1 89 ? 13.214 26.357 -3.326 1.00 30.43 89 ILE A N 1
ATOM 694 C CA . ILE A 1 89 ? 11.860 26.832 -3.015 1.00 29.55 89 ILE A CA 1
ATOM 695 C C . ILE A 1 89 ? 11.776 28.368 -3.133 1.00 30.00 89 ILE A C 1
ATOM 696 O O . ILE A 1 89 ? 10.772 28.927 -3.573 1.00 28.77 89 ILE A O 1
ATOM 701 N N . TYR A 1 90 ? 12.834 29.048 -2.723 1.00 26.75 90 TYR A N 1
ATOM 702 C CA . TYR A 1 90 ? 12.790 30.484 -2.566 1.00 32.37 90 TYR A CA 1
ATOM 703 C C . TYR A 1 90 ? 13.678 31.251 -3.524 1.00 31.99 90 TYR A C 1
ATOM 704 O O . TYR A 1 90 ? 13.510 32.453 -3.669 1.00 35.14 90 TYR A O 1
ATOM 713 N N . SER A 1 91 ? 14.640 30.572 -4.142 1.00 31.13 91 SER A N 1
ATOM 714 C CA . SER A 1 91 ? 15.575 31.223 -5.050 1.00 27.52 91 SER A CA 1
ATOM 715 C C . SER A 1 91 ? 15.917 30.259 -6.172 1.00 31.81 91 SER A C 1
ATOM 716 O O . SER A 1 91 ? 16.290 29.110 -5.941 1.00 37.76 91 SER A O 1
ATOM 719 N N . ASP A 1 92 ? 15.795 30.746 -7.391 1.00 30.66 92 ASP A N 1
ATOM 720 C CA . ASP A 1 92 ? 16.059 29.958 -8.575 1.00 38.85 92 ASP A CA 1
ATOM 721 C C . ASP A 1 92 ? 17.560 29.898 -8.913 1.00 31.77 92 ASP A C 1
ATOM 722 O O . ASP A 1 92 ? 17.965 30.362 -9.964 1.00 38.10 92 ASP A O 1
ATOM 727 N N . MET A 1 93 ? 18.376 29.327 -8.027 1.00 31.67 93 MET A N 1
ATOM 728 C CA . MET A 1 93 ? 19.815 29.202 -8.265 1.00 30.67 93 MET A CA 1
ATOM 729 C C . MET A 1 93 ? 20.219 27.763 -8.548 1.00 31.43 93 MET A C 1
ATOM 730 O O . MET A 1 93 ? 19.691 26.834 -7.943 1.00 30.33 93 MET A O 1
ATOM 735 N N . LYS A 1 94 ? 21.211 27.598 -9.419 1.00 29.88 94 LYS A N 1
ATOM 736 C CA . LYS A 1 94 ? 21.802 26.286 -9.706 1.00 30.73 94 LYS A CA 1
ATOM 737 C C . LYS A 1 94 ? 22.690 25.882 -8.551 1.00 29.52 94 LYS A C 1
ATOM 738 O O . LYS A 1 94 ? 23.055 26.709 -7.731 1.00 26.98 94 LYS A O 1
ATOM 744 N N . ASP A 1 95 ? 23.046 24.607 -8.493 1.00 32.66 95 ASP A N 1
ATOM 745 C CA . ASP A 1 95 ? 23.841 24.079 -7.386 1.00 30.97 95 ASP A CA 1
ATOM 746 C C . ASP A 1 95 ? 25.147 24.841 -7.188 1.00 28.62 95 ASP A C 1
ATOM 747 O O . ASP A 1 95 ? 25.520 25.184 -6.064 1.00 27.09 95 ASP A O 1
ATOM 752 N N . ASP A 1 96 ? 25.826 25.138 -8.286 1.00 27.64 96 ASP A N 1
ATOM 753 C CA . ASP A 1 96 ? 27.116 25.809 -8.204 1.00 30.23 96 ASP A CA 1
ATOM 754 C C . ASP A 1 96 ? 26.935 27.237 -7.692 1.00 28.54 96 ASP A C 1
ATOM 755 O O . ASP A 1 96 ? 27.761 27.743 -6.932 1.00 26.73 96 ASP A O 1
ATOM 760 N N . GLU A 1 97 ? 25.837 27.873 -8.101 1.00 30.14 97 GLU A N 1
ATOM 761 C CA . GLU A 1 97 ? 25.517 29.239 -7.676 1.00 28.62 97 GLU A CA 1
ATOM 762 C C . GLU A 1 97 ? 25.143 29.265 -6.195 1.00 22.14 97 GLU A C 1
ATOM 763 O O . GLU A 1 97 ? 25.423 30.213 -5.488 1.00 21.98 97 GLU A O 1
ATOM 769 N N . ILE A 1 98 ? 24.536 28.190 -5.721 1.00 25.97 98 ILE A N 1
ATOM 770 C CA . ILE A 1 98 ? 24.263 28.064 -4.315 1.00 23.27 98 ILE A CA 1
ATOM 771 C C . ILE A 1 98 ? 25.593 28.030 -3.548 1.00 22.12 98 ILE A C 1
ATOM 772 O O . ILE A 1 98 ? 25.717 28.753 -2.553 1.00 24.10 98 ILE A O 1
ATOM 777 N N . ARG A 1 99 ? 26.584 27.256 -4.020 1.00 25.91 99 ARG A N 1
ATOM 778 C CA . ARG A 1 99 ? 27.931 27.187 -3.369 1.00 23.97 99 ARG A CA 1
ATOM 779 C C . ARG A 1 99 ? 28.598 28.536 -3.268 1.00 22.65 99 ARG A C 1
ATOM 780 O O . ARG A 1 99 ? 29.054 28.935 -2.195 1.00 21.62 99 ARG A O 1
ATOM 788 N N . LYS A 1 100 ? 28.656 29.225 -4.403 1.00 22.36 100 LYS A N 1
ATOM 789 C CA . LYS A 1 100 ? 29.176 30.591 -4.462 1.00 27.92 100 LYS A CA 1
ATOM 790 C C . LYS A 1 100 ? 28.513 31.533 -3.487 1.00 22.97 100 LYS A C 1
ATOM 791 O O . LYS A 1 100 ? 29.205 32.321 -2.858 1.00 26.49 100 LYS A O 1
ATOM 797 N N . SER A 1 101 ? 27.180 31.501 -3.406 1.00 23.70 101 SER A N 1
ATOM 798 C CA . SER A 1 101 ? 26.449 32.416 -2.511 1.00 23.80 101 SER A CA 1
ATOM 799 C C . SER A 1 101 ? 26.917 32.220 -1.069 1.00 21.36 101 SER A C 1
ATOM 800 O O . SER A 1 101 ? 27.185 33.193 -0.368 1.00 20.23 101 SER A O 1
ATOM 803 N N . ILE A 1 102 ? 26.980 30.967 -0.625 1.00 17.80 102 ILE A N 1
ATOM 804 C CA . ILE A 1 102 ? 27.459 30.661 0.716 1.00 18.62 102 ILE A CA 1
ATOM 805 C C . ILE A 1 102 ? 28.826 31.319 0.930 1.00 20.12 102 ILE A C 1
ATOM 806 O O . ILE A 1 102 ? 29.053 32.001 1.948 1.00 20.75 102 ILE A O 1
ATOM 811 N N . ASP A 1 103 ? 29.731 31.136 -0.030 1.00 20.21 103 ASP A N 1
ATOM 812 C CA . ASP A 1 103 ? 31.126 31.553 0.150 1.00 20.79 103 ASP A CA 1
ATOM 813 C C . ASP A 1 103 ? 31.348 33.060 -0.014 1.00 23.42 103 ASP A C 1
ATOM 814 O O . ASP A 1 103 ? 32.465 33.523 0.202 1.00 25.77 103 ASP A O 1
ATOM 819 N N . LEU A 1 104 ? 30.289 33.809 -0.359 1.00 20.80 104 LEU A N 1
ATOM 820 C CA . LEU A 1 104 ? 30.308 35.288 -0.312 1.00 24.43 104 LEU A CA 1
ATOM 821 C C . LEU A 1 104 ? 30.528 35.818 1.091 1.00 18.68 104 LEU A C 1
ATOM 822 O O . LEU A 1 104 ? 30.851 36.966 1.253 1.00 23.96 104 LEU A O 1
ATOM 827 N N . GLY A 1 105 ? 30.399 34.966 2.096 1.00 20.10 105 GLY A N 1
ATOM 828 C CA . GLY A 1 105 ? 30.455 35.401 3.480 1.00 19.19 105 GLY A CA 1
ATOM 829 C C . GLY A 1 105 ? 31.834 35.492 4.094 1.00 18.51 105 GLY A C 1
ATOM 830 O O . GLY A 1 105 ? 31.952 35.453 5.316 1.00 16.92 105 GLY A O 1
ATOM 831 N N . ASN A 1 106 ? 32.865 35.684 3.275 1.00 17.68 106 ASN A N 1
ATOM 832 C CA . ASN A 1 106 ? 34.234 35.634 3.763 1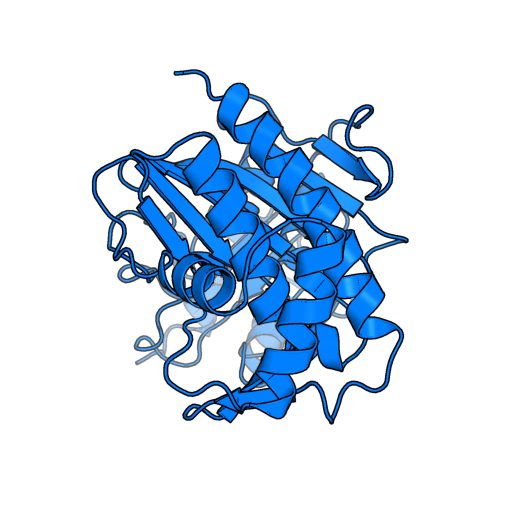.00 20.99 106 ASN A CA 1
ATOM 833 C C . ASN A 1 106 ? 34.878 36.994 4.110 1.00 21.26 106 ASN A C 1
ATOM 834 O O . ASN A 1 106 ? 36.085 37.077 4.318 1.00 25.96 106 ASN A O 1
ATOM 839 N N . SER A 1 107 ? 34.077 38.049 4.202 1.00 23.03 107 SER A N 1
ATOM 840 C CA . SER A 1 107 ? 34.599 39.344 4.626 1.00 21.10 107 SER A CA 1
ATOM 841 C C . SER A 1 107 ? 35.209 39.308 6.043 1.00 19.08 107 SER A C 1
ATOM 842 O O . SER A 1 107 ? 34.730 38.572 6.925 1.00 15.41 107 SER A O 1
ATOM 845 N N . THR A 1 108 ? 36.250 40.118 6.242 1.00 22.01 108 THR A N 1
ATOM 846 C CA . THR A 1 108 ? 36.904 40.279 7.548 1.00 22.92 108 THR A CA 1
ATOM 847 C C . THR A 1 108 ? 36.415 41.511 8.311 1.00 22.59 108 THR A C 1
ATOM 848 O O . THR A 1 108 ? 36.901 41.780 9.393 1.00 24.50 108 THR A O 1
ATOM 852 N N . GLY A 1 109 ? 35.454 42.246 7.759 1.00 22.93 109 GLY A N 1
ATOM 853 C CA . GLY A 1 109 ? 34.833 43.380 8.461 1.00 19.99 109 GLY A CA 1
ATOM 854 C C . GLY A 1 109 ? 35.657 44.651 8.491 1.00 19.66 109 GLY A C 1
ATOM 855 O O . GLY A 1 109 ? 36.427 44.919 7.582 1.00 20.60 109 GLY A O 1
ATOM 856 N N . GLY A 1 110 ? 35.485 45.455 9.539 1.00 18.83 110 GLY A N 1
ATOM 857 C CA . GLY A 1 110 ? 36.233 46.703 9.664 1.00 16.56 110 GLY A CA 1
ATOM 858 C C . GLY A 1 110 ? 35.644 47.771 8.779 1.00 17.75 110 GLY A C 1
ATOM 859 O O . GLY A 1 110 ? 34.432 47.944 8.756 1.00 17.30 110 GLY A O 1
ATOM 860 N N . LYS A 1 111 ? 36.491 48.471 8.036 1.00 17.21 111 LYS A N 1
ATOM 861 C CA . LYS A 1 111 ? 36.051 49.651 7.268 1.00 21.70 111 LYS A CA 1
ATOM 862 C C . LYS A 1 111 ? 35.081 49.315 6.131 1.00 18.90 111 LYS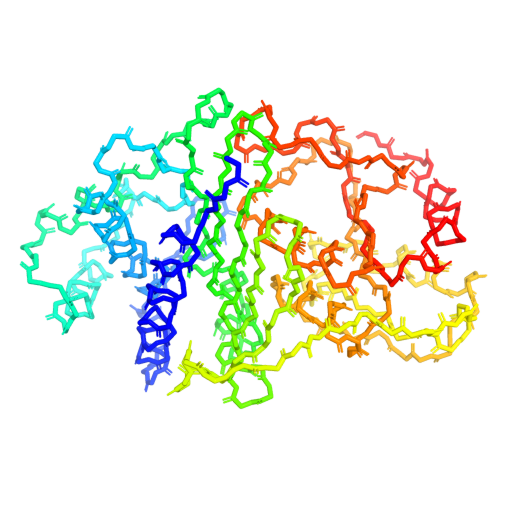 A C 1
ATOM 863 O O . LYS A 1 111 ? 35.330 48.394 5.344 1.00 17.39 111 LYS A O 1
ATOM 869 N N . GLY A 1 112 ? 34.009 50.099 6.038 1.00 18.52 112 GLY A N 1
ATOM 870 C CA . GLY A 1 112 ? 33.063 50.030 4.921 1.00 19.14 112 GLY A CA 1
ATOM 871 C C . GLY A 1 112 ? 31.729 49.453 5.362 1.00 18.75 112 GLY A C 1
ATOM 872 O O . GLY A 1 112 ? 31.479 49.237 6.564 1.00 19.14 112 GLY A O 1
ATOM 873 N N . ARG A 1 113 ? 30.888 49.187 4.369 1.00 16.97 113 ARG A N 1
ATOM 874 C CA . ARG A 1 113 ? 29.550 48.634 4.566 1.00 16.09 113 ARG A CA 1
ATOM 875 C C . ARG A 1 113 ? 29.675 47.097 4.635 1.00 15.55 113 ARG A C 1
ATOM 876 O O . ARG A 1 113 ? 30.144 46.460 3.671 1.00 15.77 113 ARG A O 1
ATOM 884 N N . HIS A 1 114 ? 29.313 46.519 5.781 1.00 12.73 114 HIS A N 1
ATOM 885 C CA . HIS A 1 114 ? 29.296 45.058 5.934 1.00 15.31 114 HIS A CA 1
ATOM 886 C C . HIS A 1 114 ? 27.976 44.564 6.499 1.00 14.61 114 HIS A C 1
ATOM 887 O O . HIS A 1 114 ? 27.435 45.150 7.444 1.00 17.66 114 HIS A O 1
ATOM 894 N N . TRP A 1 115 ? 27.473 43.479 5.913 1.00 16.12 115 TRP A N 1
ATOM 895 C CA . TRP A 1 115 ? 26.393 42.697 6.492 1.00 15.66 115 TRP A CA 1
ATOM 896 C C . TRP A 1 115 ? 27.011 41.641 7.391 1.00 15.89 115 TRP A C 1
ATOM 897 O O . TRP A 1 115 ? 28.096 41.178 7.112 1.00 17.09 115 TRP A O 1
ATOM 908 N N . VAL A 1 116 ? 26.340 41.316 8.488 1.00 17.03 116 VAL A N 1
ATOM 909 C CA . VAL A 1 116 ? 26.838 40.346 9.463 1.00 16.51 116 VAL A CA 1
ATOM 910 C C . VAL A 1 116 ? 25.731 39.303 9.691 1.00 16.48 116 VAL A C 1
ATOM 911 O O . VAL A 1 116 ? 24.638 39.649 10.123 1.00 18.16 116 VAL A O 1
ATOM 915 N N . LEU A 1 117 ? 26.015 38.044 9.373 1.00 17.71 117 LEU A N 1
ATOM 916 C CA . LEU A 1 117 ? 24.997 36.998 9.300 1.00 14.45 117 LEU A CA 1
ATOM 917 C C . LEU A 1 117 ? 25.433 35.803 10.094 1.00 15.11 117 LEU A C 1
ATOM 918 O O . LEU A 1 117 ? 26.523 35.294 9.888 1.00 13.20 117 LEU A O 1
ATOM 923 N N . ASP A 1 118 ? 24.567 35.369 11.008 1.00 15.86 118 ASP A N 1
ATOM 924 C CA . ASP A 1 118 ? 24.655 34.039 11.573 1.00 15.93 118 ASP A CA 1
ATOM 925 C C . ASP A 1 118 ? 23.405 33.309 11.110 1.00 15.84 118 ASP A C 1
ATOM 926 O O . ASP A 1 118 ? 22.320 33.570 11.637 1.00 16.82 118 ASP A O 1
ATOM 931 N N . PRO A 1 119 ? 23.544 32.408 10.118 1.00 14.72 119 PRO A N 1
ATOM 932 C CA . PRO A 1 119 ? 22.332 31.852 9.504 1.00 13.90 119 PRO A CA 1
ATOM 933 C C . PRO A 1 119 ? 21.494 31.046 10.491 1.00 16.60 119 PRO A C 1
ATOM 934 O O . PRO A 1 119 ? 20.260 31.102 10.444 1.00 18.73 119 PRO A O 1
ATOM 938 N N . ILE A 1 120 ? 22.161 30.324 11.390 1.00 16.31 120 ILE A N 1
ATOM 939 C CA . ILE A 1 120 ? 21.524 29.858 12.618 1.00 17.49 120 ILE A CA 1
ATOM 940 C C . ILE A 1 120 ? 22.466 30.114 13.803 1.00 17.10 120 ILE A C 1
ATOM 941 O O . ILE A 1 120 ? 23.551 29.511 13.932 1.00 14.41 120 ILE A O 1
ATOM 946 N N . ASP A 1 121 ? 22.029 31.027 14.649 1.00 19.47 121 ASP A N 1
ATOM 947 C CA . ASP A 1 121 ? 22.670 31.318 15.905 1.00 20.98 121 ASP A CA 1
ATOM 948 C C . ASP A 1 121 ? 22.075 30.338 16.908 1.00 21.41 121 ASP A C 1
ATOM 949 O O . ASP A 1 121 ? 20.857 30.261 17.056 1.00 14.50 121 ASP A O 1
ATOM 954 N N . GLY A 1 122 ? 22.916 29.570 17.584 1.00 18.69 122 GLY A N 1
ATOM 955 C CA . GLY A 1 122 ? 22.405 28.567 18.516 1.00 22.23 122 GLY A CA 1
ATOM 956 C C . GLY A 1 122 ? 21.940 27.307 17.803 1.00 18.28 122 GLY A C 1
ATOM 957 O O . GLY A 1 122 ? 20.823 26.823 18.016 1.00 18.76 122 GLY A O 1
ATOM 958 N N . THR A 1 123 ? 22.820 26.777 16.962 1.00 16.36 123 THR A N 1
ATOM 959 C CA . THR A 1 123 ? 22.561 25.538 16.218 1.00 17.86 123 THR A CA 1
ATOM 960 C C . THR A 1 123 ? 22.297 24.357 17.156 1.00 17.54 123 THR A C 1
ATOM 961 O O . THR A 1 123 ? 21.524 23.483 16.814 1.00 18.74 123 THR A O 1
ATOM 965 N N . LEU A 1 124 ? 22.947 24.315 18.319 1.00 19.49 124 LEU A N 1
ATOM 966 C CA . LEU A 1 124 ? 22.600 23.313 19.346 1.00 24.09 124 LEU A CA 1
ATOM 967 C C . LEU A 1 124 ? 21.148 23.495 19.824 1.00 21.88 124 LEU A C 1
ATOM 968 O O . LEU A 1 124 ? 20.439 22.522 20.041 1.00 16.61 124 LEU A O 1
ATOM 973 N N . GLY A 1 125 ? 20.721 24.752 19.962 1.00 22.77 125 GLY A N 1
ATOM 974 C CA . GLY A 1 125 ? 19.321 25.084 20.231 1.00 19.96 125 GLY A CA 1
ATOM 975 C C . GLY A 1 125 ? 18.408 24.566 19.150 1.00 18.27 125 GLY A C 1
ATOM 976 O O . GLY A 1 125 ? 17.348 24.026 19.448 1.00 18.48 125 GLY A O 1
ATOM 977 N N . PHE A 1 126 ? 18.827 24.704 17.892 1.00 14.98 126 PHE A N 1
ATOM 978 C CA . PHE A 1 126 ? 18.067 24.167 16.762 1.00 15.83 126 PHE A CA 1
ATOM 979 C C . PHE A 1 126 ? 17.928 22.649 16.880 1.00 16.17 126 PHE A C 1
ATOM 980 O O . PHE A 1 126 ? 16.840 22.095 16.732 1.00 16.79 126 PHE A O 1
ATOM 988 N N . LEU A 1 127 ? 19.045 21.984 17.144 1.00 15.92 127 LEU A N 1
ATOM 989 C CA . LEU A 1 127 ? 19.063 20.530 17.316 1.00 16.95 127 LEU A CA 1
ATOM 990 C C . LEU A 1 127 ? 18.311 20.068 18.570 1.00 16.50 127 LEU A C 1
ATOM 991 O O . LEU A 1 127 ? 17.700 18.986 18.577 1.00 16.03 127 LEU A O 1
ATOM 996 N N . ARG A 1 128 ? 18.331 20.915 19.605 1.00 16.42 128 ARG A N 1
ATOM 997 C CA . ARG A 1 128 ? 17.568 20.711 20.857 1.00 17.44 128 ARG A CA 1
ATOM 998 C C . ARG A 1 128 ? 16.048 20.864 20.625 1.00 17.26 128 ARG A C 1
ATOM 999 O O . ARG A 1 128 ? 15.238 20.481 21.465 1.00 15.69 128 ARG A O 1
ATOM 1007 N N . ARG A 1 129 ? 15.681 21.436 19.477 1.00 18.92 129 ARG A N 1
ATOM 1008 C CA . ARG A 1 129 ? 14.306 21.901 19.191 1.00 17.64 129 ARG A CA 1
ATOM 1009 C C . ARG A 1 129 ? 13.796 22.881 20.236 1.00 18.04 129 ARG A C 1
ATOM 1010 O O . ARG A 1 129 ? 12.640 22.846 20.626 1.00 19.95 129 ARG A O 1
ATOM 1018 N N . GLU A 1 130 ? 14.674 23.785 20.664 1.00 17.64 130 GLU A N 1
ATOM 1019 C CA . GLU A 1 130 ? 14.283 24.903 21.514 1.00 19.88 130 GLU A CA 1
ATOM 1020 C C . GLU A 1 130 ? 15.031 26.087 20.913 1.00 18.11 130 GLU A C 1
ATOM 1021 O O . GLU A 1 130 ? 15.490 26.000 19.770 1.00 21.74 130 GLU A O 1
ATOM 1027 N N . GLN A 1 131 ? 15.160 27.184 21.630 1.00 16.18 131 GLN A N 1
ATOM 1028 C CA . GLN A 1 131 ? 15.631 28.410 20.993 1.00 17.05 131 GLN A CA 1
ATOM 1029 C C . GLN A 1 131 ? 16.814 28.489 20.037 1.00 18.49 131 GLN A C 1
ATOM 1030 O O . GLN A 1 131 ? 17.909 27.990 20.302 1.00 15.64 131 GLN A O 1
ATOM 1036 N N . TYR A 1 132 ? 16.541 29.054 18.870 1.00 14.95 132 TYR A N 1
ATOM 1037 C CA . TYR A 1 132 ? 17.572 29.446 17.943 1.00 15.49 132 TYR A CA 1
ATOM 1038 C C . TYR A 1 132 ? 17.127 30.729 17.262 1.00 16.73 132 TYR A C 1
ATOM 1039 O O . TYR A 1 132 ? 15.955 31.116 17.371 1.00 14.90 132 TYR A O 1
ATOM 1048 N N . ALA A 1 133 ? 18.056 31.377 16.567 1.00 16.92 133 ALA A N 1
ATOM 1049 C CA . ALA A 1 133 ? 17.791 32.677 15.928 1.00 19.38 133 ALA A CA 1
ATOM 1050 C C . ALA A 1 133 ? 18.458 32.753 14.582 1.00 17.94 133 ALA A C 1
ATOM 1051 O O . ALA A 1 133 ? 19.565 32.268 14.417 1.00 21.48 133 ALA A O 1
ATOM 1053 N N . VAL A 1 134 ? 17.772 33.342 13.612 1.00 14.78 134 VAL A N 1
ATOM 1054 C CA . VAL A 1 134 ? 18.441 33.826 12.423 1.00 13.52 134 VAL A CA 1
ATOM 1055 C C . VAL A 1 134 ? 18.848 35.273 12.711 1.00 12.40 134 VAL A C 1
ATOM 1056 O O . VAL A 1 134 ? 17.996 36.111 12.944 1.00 13.00 134 VAL A O 1
ATOM 1060 N N . CYS A 1 135 ? 20.144 35.566 12.670 1.00 15.33 135 CYS A N 1
ATOM 1061 C CA . CYS A 1 135 ? 20.647 36.892 13.025 1.00 15.89 135 CYS A CA 1
ATOM 1062 C C . CYS A 1 135 ? 21.283 37.596 11.837 1.00 13.87 135 CYS A C 1
ATOM 1063 O O . CYS A 1 135 ? 22.187 37.058 11.213 1.00 17.05 135 CYS A O 1
ATOM 1066 N N . LEU A 1 136 ? 20.788 38.793 11.531 1.00 12.63 136 LEU A N 1
ATOM 1067 C CA . LEU A 1 136 ? 21.301 39.620 10.451 1.00 16.94 136 LEU A CA 1
ATOM 1068 C C . LEU A 1 136 ? 21.440 41.087 10.893 1.00 18.60 136 LEU A C 1
ATOM 1069 O O . LEU A 1 136 ? 20.475 41.692 11.366 1.00 18.04 136 LEU A O 1
ATOM 1074 N N . ALA A 1 137 ? 22.657 41.631 10.765 1.00 18.56 137 ALA A N 1
ATOM 1075 C CA . ALA A 1 137 ? 22.925 43.031 11.087 1.00 12.04 137 ALA A CA 1
ATOM 1076 C C . ALA A 1 137 ? 23.585 43.665 9.892 1.00 12.08 137 ALA A C 1
ATOM 1077 O O . ALA A 1 137 ? 24.062 42.991 8.985 1.00 12.94 137 ALA A O 1
ATOM 1079 N N . PHE A 1 138 ? 23.561 44.986 9.877 1.00 13.79 138 PHE A N 1
ATOM 1080 C CA . PHE A 1 138 ? 24.251 45.753 8.880 1.00 14.92 138 PHE A CA 1
ATOM 1081 C C . PHE A 1 138 ? 24.998 46.845 9.609 1.00 13.02 138 PHE A C 1
ATOM 1082 O O . PHE A 1 138 ? 24.437 47.471 10.506 1.00 13.86 138 PHE A O 1
ATOM 1090 N N . MET A 1 139 ? 26.261 47.047 9.226 1.00 14.13 139 MET A N 1
ATOM 1091 C CA . MET A 1 139 ? 27.143 48.000 9.908 1.00 16.29 139 MET A CA 1
ATOM 1092 C C . MET A 1 139 ? 28.060 48.752 8.954 1.00 15.36 139 MET A C 1
ATOM 1093 O O . MET A 1 139 ? 28.444 48.246 7.894 1.00 15.77 139 MET A O 1
ATOM 1098 N N . ILE A 1 140 ? 28.419 49.963 9.348 1.00 14.86 140 ILE A N 1
ATOM 1099 C CA . ILE A 1 140 ? 29.385 50.753 8.611 1.00 15.81 140 ILE A CA 1
ATOM 1100 C C . ILE A 1 140 ? 30.530 51.109 9.550 1.00 16.24 140 ILE A C 1
ATOM 1101 O O . ILE A 1 140 ? 30.294 51.639 10.628 1.00 16.58 140 ILE A O 1
ATOM 1106 N N . ASP A 1 141 ? 31.763 50.777 9.146 1.00 17.30 141 ASP A N 1
ATOM 1107 C CA . ASP A 1 141 ? 32.980 51.031 9.959 1.00 17.43 141 ASP A CA 1
ATOM 1108 C C . ASP A 1 141 ? 32.857 50.499 11.388 1.00 18.53 141 ASP A C 1
ATOM 1109 O O . ASP A 1 141 ? 33.377 51.101 12.333 1.00 16.12 141 ASP A O 1
ATOM 1114 N N . GLY A 1 142 ? 32.154 49.375 11.536 1.00 16.48 142 GLY A N 1
ATOM 1115 C CA . GLY A 1 142 ? 31.945 48.758 12.846 1.00 22.98 142 GLY A CA 1
ATOM 1116 C C . GLY A 1 142 ? 30.875 49.370 13.744 1.00 19.85 142 GLY A C 1
ATOM 1117 O O . GLY A 1 142 ? 30.766 49.003 14.922 1.00 17.83 142 GLY A O 1
ATOM 1118 N N . ASP A 1 143 ? 30.099 50.296 13.196 1.00 18.65 143 ASP A N 1
ATOM 1119 C CA . ASP A 1 143 ? 28.966 50.872 13.908 1.00 22.61 143 ASP A CA 1
ATOM 1120 C C . ASP A 1 143 ? 27.682 50.217 13.403 1.00 21.24 143 ASP A C 1
ATOM 1121 O O . ASP A 1 143 ? 27.365 50.285 12.189 1.00 16.84 143 ASP A O 1
ATOM 1126 N N . ILE A 1 144 ? 26.937 49.596 14.314 1.00 16.88 144 ILE A N 1
ATOM 1127 C CA . ILE A 1 144 ? 25.785 48.785 13.895 1.00 19.20 144 ILE A CA 1
ATOM 1128 C C . ILE A 1 144 ? 24.619 49.735 13.552 1.00 16.08 144 ILE A C 1
ATOM 1129 O O . ILE A 1 144 ? 24.163 50.493 14.390 1.00 17.39 144 ILE A O 1
ATOM 1134 N N . LYS A 1 145 ? 24.132 49.665 12.316 1.00 16.94 145 LYS A N 1
ATOM 1135 C CA . LYS A 1 145 ? 23.001 50.480 11.850 1.00 16.68 145 LYS A CA 1
ATOM 1136 C C . LYS A 1 145 ? 21.662 49.733 11.889 1.00 17.92 145 LYS A C 1
ATOM 1137 O O . LYS A 1 145 ? 20.610 50.346 12.061 1.00 15.32 145 LYS A O 1
ATOM 1143 N N . VAL A 1 146 ? 21.694 48.412 11.693 1.00 15.29 146 VAL A N 1
ATOM 1144 C CA . VAL A 1 146 ? 20.465 47.632 11.571 1.00 15.73 146 VAL A CA 1
ATOM 1145 C C . VAL A 1 146 ? 20.687 46.295 12.260 1.00 12.94 146 VAL A C 1
ATOM 1146 O O . VAL A 1 146 ? 21.771 45.714 12.135 1.00 15.23 146 VAL A O 1
ATOM 1150 N N . GLY A 1 147 ? 19.656 45.824 12.966 1.00 13.75 147 GLY A N 1
ATOM 1151 C CA . GLY A 1 147 ? 19.695 44.551 13.685 1.00 14.12 147 GLY A CA 1
ATOM 1152 C C . GLY A 1 147 ? 18.372 43.817 13.544 1.00 16.07 147 GLY A C 1
ATOM 1153 O O . GLY A 1 147 ? 17.326 44.404 13.792 1.00 18.58 147 GLY A O 1
ATOM 1154 N N . VAL A 1 148 ? 18.413 42.557 13.092 1.00 14.92 148 VAL A N 1
ATOM 1155 C CA . VAL A 1 148 ? 17.210 41.713 12.998 1.00 15.03 148 VAL A CA 1
ATOM 1156 C C . VAL A 1 148 ? 17.451 40.301 13.570 1.00 14.78 148 VAL A C 1
ATOM 1157 O O . VAL A 1 148 ? 18.435 39.631 13.231 1.00 14.45 148 VAL A O 1
ATOM 1161 N N . LEU A 1 149 ? 16.558 39.875 14.456 1.00 15.11 149 LEU A N 1
ATOM 1162 C CA . LEU A 1 149 ? 16.619 38.551 15.064 1.00 16.59 149 LEU A CA 1
ATOM 1163 C C . LEU A 1 149 ? 15.322 37.811 14.768 1.00 17.96 149 LEU A C 1
ATOM 1164 O O . LEU A 1 149 ? 14.241 38.247 15.188 1.00 16.50 149 LEU A O 1
ATOM 1169 N N . GLY A 1 150 ? 15.432 36.705 14.035 1.00 16.88 150 GLY A N 1
ATOM 1170 C CA . GLY A 1 150 ? 14.273 35.842 13.749 1.00 18.79 150 GLY A CA 1
ATOM 1171 C C . GLY A 1 150 ? 14.341 34.622 14.643 1.00 17.15 150 GLY A C 1
ATOM 1172 O O . GLY A 1 150 ? 15.301 33.867 14.559 1.00 20.97 150 GLY A O 1
ATOM 1173 N N . CYS A 1 151 ? 13.325 34.429 15.480 1.00 17.36 151 CYS A N 1
ATOM 1174 C CA . CYS A 1 151 ? 13.325 33.422 16.525 1.00 16.94 151 CYS A CA 1
ATOM 1175 C C . CYS A 1 151 ? 12.092 32.541 16.417 1.00 17.50 151 CYS A C 1
ATOM 1176 O O . CYS A 1 151 ? 11.112 32.745 17.138 1.00 16.25 151 CYS A O 1
ATOM 1179 N N . PRO A 1 152 ? 12.145 31.534 15.540 1.00 15.76 152 PRO A N 1
ATOM 1180 C CA . PRO A 1 152 ? 10.980 30.729 15.195 1.00 18.47 152 PRO A CA 1
ATOM 1181 C C . PRO A 1 152 ? 10.323 29.961 16.335 1.00 19.60 152 PRO A C 1
ATOM 1182 O O . PRO A 1 152 ? 9.121 29.725 16.262 1.00 21.66 152 PRO A O 1
ATOM 1186 N N . ASN A 1 153 ? 11.077 29.587 17.372 1.00 19.87 153 ASN A N 1
ATOM 1187 C CA . ASN A 1 153 ? 10.537 28.781 18.492 1.00 19.26 153 ASN A CA 1
ATOM 1188 C C . ASN A 1 153 ? 10.239 29.602 19.745 1.00 19.52 153 ASN A C 1
ATOM 1189 O O . ASN A 1 153 ? 9.949 29.057 20.819 1.00 22.09 153 ASN A O 1
ATOM 1194 N N . PHE A 1 154 ? 10.303 30.917 19.609 1.00 20.33 154 PHE A N 1
ATOM 1195 C CA . PHE A 1 154 ? 10.113 31.792 20.742 1.00 18.17 154 PHE A CA 1
ATOM 1196 C C . PHE A 1 154 ? 8.663 32.279 20.758 1.00 18.98 154 PHE A C 1
ATOM 1197 O O . PHE A 1 154 ? 8.250 33.069 19.898 1.00 19.22 154 PHE A O 1
ATOM 1205 N N . GLU A 1 155 ? 7.912 31.810 21.752 1.00 21.30 155 GLU A N 1
ATOM 1206 C CA . GLU A 1 155 ? 6.497 32.187 21.957 1.00 26.03 155 GLU A CA 1
ATOM 1207 C C . GLU A 1 155 ? 5.686 32.151 20.671 1.00 27.65 155 GLU A C 1
ATOM 1208 O O . GLU A 1 155 ? 5.064 33.144 20.288 1.00 31.34 155 GLU A O 1
ATOM 1214 N N . GLY A 1 156 ? 5.732 31.033 19.968 1.00 24.95 156 GLY A N 1
ATOM 1215 C CA . GLY A 1 156 ? 5.014 30.925 18.712 1.00 27.43 156 GLY A CA 1
ATOM 1216 C C . GLY A 1 156 ? 5.676 31.488 17.458 1.00 22.18 156 GLY A C 1
ATOM 1217 O O . GLY A 1 156 ? 5.152 31.303 16.382 1.00 24.46 156 GLY A O 1
ATOM 1218 N N . GLY A 1 157 ? 6.821 32.158 17.577 1.00 20.61 157 GLY A N 1
ATOM 1219 C CA . GLY A 1 157 ? 7.564 32.622 16.407 1.00 16.81 157 GLY A CA 1
ATOM 1220 C C . GLY A 1 157 ? 7.584 34.129 16.286 1.00 15.71 157 GLY A C 1
ATOM 1221 O O . GLY A 1 157 ? 6.584 34.722 15.911 1.00 15.64 157 GLY A O 1
ATOM 1222 N N . LEU A 1 158 ? 8.732 34.741 16.589 1.00 15.21 158 LEU A N 1
ATOM 1223 C CA . LEU A 1 158 ? 8.836 36.195 16.719 1.00 15.70 158 LEU A CA 1
ATOM 1224 C C . LEU A 1 158 ? 10.039 36.707 15.946 1.00 16.61 158 LEU A C 1
ATOM 1225 O O . LEU A 1 158 ? 11.063 36.027 15.856 1.00 17.41 158 LEU A O 1
ATOM 1230 N N . ILE A 1 159 ? 9.918 37.914 15.412 1.00 16.17 159 ILE A N 1
ATOM 1231 C CA . ILE A 1 159 ? 11.053 38.619 14.818 1.00 17.49 159 ILE A CA 1
ATOM 1232 C C . ILE A 1 159 ? 11.090 40.003 15.450 1.00 16.58 159 ILE A C 1
ATOM 1233 O O . ILE A 1 159 ? 10.053 40.669 15.563 1.00 19.73 159 ILE A O 1
ATOM 1238 N N . VAL A 1 160 ? 12.274 40.412 15.886 1.00 17.62 160 VAL A N 1
ATOM 1239 C CA . VAL A 1 160 ? 12.486 41.760 16.428 1.00 18.44 160 VAL A CA 1
ATOM 1240 C C . VAL A 1 160 ? 13.526 42.445 15.557 1.00 18.56 160 VAL A C 1
ATOM 1241 O O . VAL A 1 160 ? 14.415 41.806 15.005 1.00 18.41 160 VAL A O 1
ATOM 1245 N N . ALA A 1 161 ? 13.365 43.741 15.389 1.00 17.39 161 ALA A N 1
ATOM 1246 C CA . ALA A 1 161 ? 14.222 44.507 14.491 1.00 22.20 161 ALA A CA 1
ATOM 1247 C C . ALA A 1 161 ? 14.366 45.933 14.991 1.00 20.94 161 ALA A C 1
ATOM 1248 O O . ALA A 1 161 ? 13.429 46.495 15.609 1.00 17.81 161 ALA A O 1
ATOM 1250 N N . ALA A 1 162 ? 15.534 46.501 14.706 1.00 16.64 162 ALA A N 1
ATOM 1251 C CA . ALA A 1 162 ? 15.818 47.892 14.995 1.00 18.02 162 ALA A CA 1
ATOM 1252 C C . ALA A 1 162 ? 16.796 48.431 13.990 1.00 19.22 162 ALA A C 1
ATOM 1253 O O . ALA A 1 162 ? 17.648 47.688 13.486 1.00 18.91 162 ALA A O 1
ATOM 1255 N N . GLN A 1 163 ? 16.683 49.730 13.728 1.00 20.63 163 GLN A N 1
ATOM 1256 C CA . GLN A 1 163 ? 17.780 50.500 13.162 1.00 20.66 163 GLN A CA 1
ATOM 1257 C C . GLN A 1 163 ? 18.153 51.630 14.121 1.00 18.56 163 GLN A C 1
ATOM 1258 O O . GLN A 1 163 ? 17.330 52.066 14.933 1.00 19.42 163 GLN A O 1
ATOM 1264 N N . LYS A 1 164 ? 19.387 52.126 13.984 1.00 20.93 164 LYS A N 1
ATOM 1265 C CA . LYS A 1 164 ? 19.993 53.058 14.949 1.00 19.03 164 LYS A CA 1
ATOM 1266 C C . LYS A 1 164 ? 19.215 54.358 15.025 1.00 24.60 164 LYS A C 1
ATOM 1267 O O . LYS A 1 164 ? 18.97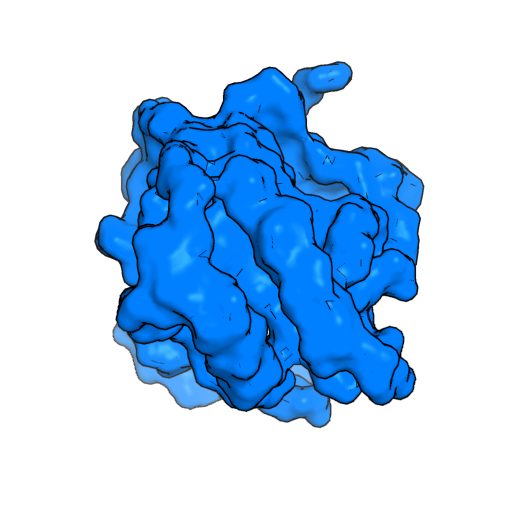2 54.976 13.988 1.00 19.04 164 LYS A O 1
ATOM 1273 N N . GLY A 1 165 ? 18.860 54.793 16.242 1.00 20.40 165 GLY A N 1
ATOM 1274 C CA . GLY A 1 165 ? 18.087 56.017 16.421 1.00 17.25 165 GLY A CA 1
ATOM 1275 C C . GLY A 1 165 ? 16.563 55.909 16.262 1.00 23.60 165 GLY A C 1
ATOM 1276 O O . GLY A 1 165 ? 15.874 56.906 16.420 1.00 19.40 165 GLY A O 1
ATOM 1277 N N . CYS A 1 166 ? 16.012 54.732 15.96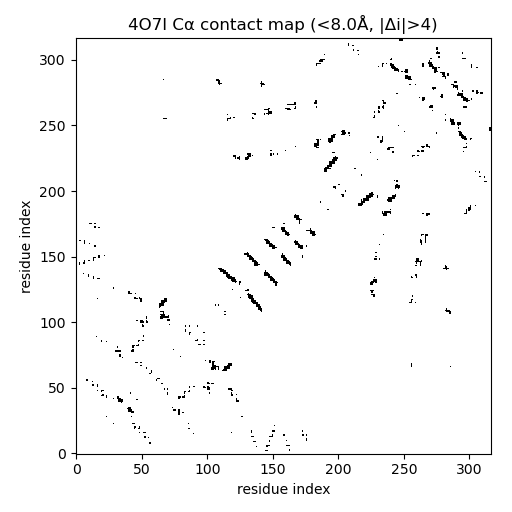8 1.00 16.82 166 CYS A N 1
ATOM 1278 C CA . CYS A 1 166 ? 14.596 54.652 15.606 1.00 19.43 166 CYS A CA 1
ATOM 1279 C C . CYS A 1 166 ? 13.780 53.663 16.439 1.00 18.18 166 CYS A C 1
ATOM 1280 O O . CYS A 1 166 ? 12.642 53.418 16.105 1.00 22.20 166 CYS A O 1
ATOM 1283 N N . GLY A 1 167 ? 14.325 53.105 17.507 1.00 18.28 167 GLY A N 1
ATOM 1284 C CA . GLY A 1 167 ? 13.544 52.204 18.348 1.00 19.75 167 GLY A CA 1
ATOM 1285 C C . GLY A 1 167 ? 13.541 50.771 17.839 1.00 16.57 167 GLY A C 1
ATOM 1286 O O . GLY A 1 167 ? 14.054 50.479 16.746 1.00 19.97 167 GLY A O 1
ATOM 1287 N N . ALA A 1 168 ? 12.994 49.882 18.666 1.00 18.64 168 ALA A N 1
ATOM 1288 C CA . ALA A 1 168 ? 12.963 48.445 18.414 1.00 19.64 168 ALA A CA 1
ATOM 1289 C C . ALA A 1 168 ? 11.509 48.004 18.249 1.00 18.96 168 ALA A C 1
ATOM 1290 O O . ALA A 1 168 ? 10.664 48.478 18.979 1.00 17.99 168 ALA A O 1
ATOM 1292 N N . LYS A 1 169 ? 11.233 47.111 17.296 1.00 23.37 169 LYS A N 1
ATOM 1293 C CA . LYS A 1 169 ? 9.866 46.626 17.025 1.00 24.52 169 LYS A CA 1
ATOM 1294 C C . LYS A 1 169 ? 9.802 45.107 17.018 1.00 24.47 169 LYS A C 1
ATOM 1295 O O . LYS A 1 169 ? 10.779 44.444 16.668 1.00 22.59 169 LYS A O 1
ATOM 1301 N N . MET A 1 170 ? 8.638 44.570 17.386 1.00 19.96 170 MET A N 1
ATOM 1302 C CA . MET A 1 170 ? 8.401 43.138 17.361 1.00 20.93 170 MET A CA 1
ATOM 1303 C C . MET A 1 170 ? 7.289 42.772 16.369 1.00 19.58 170 MET A C 1
ATOM 1304 O O . MET A 1 170 ? 6.224 43.417 16.348 1.00 18.06 170 MET A O 1
ATOM 1309 N N . PHE A 1 171 ? 7.560 41.726 15.587 1.00 14.42 171 PHE A N 1
ATOM 1310 C CA . PHE A 1 171 ? 6.642 41.161 14.604 1.00 17.20 171 PHE A CA 1
ATOM 1311 C C . PHE A 1 171 ? 6.514 39.658 14.829 1.00 18.57 171 PHE A C 1
ATOM 1312 O O . PHE A 1 171 ? 7.418 39.030 15.377 1.00 19.20 171 PHE A O 1
ATOM 1320 N N . SER A 1 172 ? 5.403 39.074 14.407 1.00 20.55 172 SER A N 1
ATOM 1321 C CA . SER A 1 172 ? 5.338 37.619 14.283 1.00 25.58 172 SER A CA 1
ATOM 1322 C C . SER A 1 172 ? 6.118 37.233 13.029 1.00 23.35 172 SER A C 1
ATOM 1323 O O . SER A 1 172 ? 6.289 38.056 12.117 1.00 21.17 172 SER A O 1
ATOM 1326 N N . VAL A 1 173 ? 6.581 35.990 12.971 1.00 19.72 173 VAL A N 1
ATOM 1327 C CA . VAL A 1 173 ? 7.268 35.513 11.778 1.00 22.87 173 VAL A CA 1
ATOM 1328 C C . VAL A 1 173 ? 6.351 35.576 10.558 1.00 20.69 173 VAL A C 1
ATOM 1329 O O . VAL A 1 173 ? 6.817 35.799 9.462 1.00 23.92 173 VAL A O 1
ATOM 1333 N N . ASN A 1 174 ? 5.045 35.405 10.754 1.00 21.65 174 ASN A N 1
ATOM 1334 C CA . ASN A 1 174 ? 4.077 35.434 9.654 1.00 22.97 174 ASN A CA 1
ATOM 1335 C C . ASN A 1 174 ? 3.621 36.826 9.185 1.00 23.35 174 ASN A C 1
ATOM 1336 O O . ASN A 1 174 ? 2.810 36.922 8.265 1.00 21.40 174 ASN A O 1
ATOM 1341 N N . ASP A 1 175 ? 4.133 37.893 9.805 1.00 20.51 175 ASP A N 1
ATOM 1342 C CA . ASP A 1 175 ? 3.681 39.269 9.478 1.00 21.00 175 ASP A CA 1
ATOM 1343 C C . ASP A 1 175 ? 4.769 40.271 9.836 1.00 18.71 175 ASP A C 1
ATOM 1344 O O . ASP A 1 175 ? 4.882 40.694 10.989 1.00 19.29 175 ASP A O 1
ATOM 1349 N N . ILE A 1 176 ? 5.590 40.641 8.852 1.00 19.39 176 ILE A N 1
ATOM 1350 C CA . ILE A 1 176 ? 6.609 41.690 9.062 1.00 16.95 176 ILE A CA 1
ATOM 1351 C C . ILE A 1 176 ? 6.109 43.087 8.654 1.00 17.87 176 ILE A C 1
ATOM 1352 O O . ILE A 1 176 ? 6.913 43.997 8.523 1.00 20.08 176 ILE A O 1
ATOM 1357 N N . LYS A 1 177 ? 4.797 43.259 8.486 1.00 21.26 177 LYS A N 1
ATOM 1358 C CA . LYS A 1 177 ? 4.210 44.562 8.122 1.00 23.34 177 LYS A CA 1
ATOM 1359 C C . LYS A 1 177 ? 3.682 45.323 9.334 1.00 27.18 177 LYS A C 1
ATOM 1360 O O . LYS A 1 177 ? 3.731 46.545 9.379 1.00 25.98 177 LYS A O 1
ATOM 1366 N N . ASN A 1 178 ? 3.185 44.592 10.325 1.00 21.66 178 ASN A N 1
ATOM 1367 C CA . ASN A 1 178 ? 2.485 45.196 11.436 1.00 21.85 178 ASN A CA 1
ATOM 1368 C C . ASN A 1 178 ? 3.233 44.780 12.676 1.00 25.55 178 ASN A C 1
ATOM 1369 O O . ASN A 1 178 ? 3.248 43.602 13.006 1.00 24.84 178 ASN A O 1
ATOM 1374 N N . GLY A 1 179 ? 3.928 45.724 13.302 1.00 23.85 179 GLY A N 1
ATOM 1375 C CA . GLY A 1 179 ? 4.774 45.426 14.456 1.00 25.93 179 GLY A CA 1
ATOM 1376 C C . GLY A 1 179 ? 4.355 46.252 15.652 1.00 23.21 179 GLY A C 1
ATOM 1377 O O . GLY A 1 179 ? 3.560 47.175 15.513 1.00 20.79 179 GLY A O 1
ATOM 1378 N N . LYS A 1 180 ? 4.843 45.888 16.834 1.00 22.71 180 LYS A N 1
ATOM 1379 C CA . LYS A 1 180 ? 4.681 46.734 18.021 1.00 22.66 180 LYS A CA 1
ATOM 1380 C C . LYS A 1 180 ? 6.026 47.213 18.563 1.00 21.78 180 LYS A C 1
ATOM 1381 O O . LYS A 1 180 ? 7.028 46.497 18.507 1.00 19.86 180 LYS A O 1
ATOM 1387 N N . ASP A 1 181 ? 6.038 48.421 19.112 1.00 21.44 181 ASP A N 1
ATOM 1388 C CA . ASP A 1 181 ? 7.206 48.932 19.809 1.00 23.41 181 ASP A CA 1
ATOM 1389 C C . ASP A 1 181 ? 7.475 47.993 20.975 1.00 21.00 181 ASP A C 1
ATOM 1390 O O . ASP A 1 181 ? 6.531 47.484 21.551 1.00 15.70 181 ASP A O 1
ATOM 1395 N N . ILE A 1 182 ? 8.746 47.772 21.307 1.00 20.58 182 ILE A N 1
ATOM 1396 C CA . ILE A 1 182 ? 9.138 47.024 22.508 1.00 22.32 182 ILE A CA 1
ATOM 1397 C C . ILE A 1 182 ? 10.158 47.852 23.321 1.00 25.34 182 ILE A C 1
ATOM 1398 O O . ILE A 1 182 ? 10.884 48.688 22.779 1.00 19.46 182 ILE A O 1
ATOM 1403 N N . HIS A 1 183 ? 10.210 47.578 24.620 1.00 24.97 183 HIS A N 1
ATOM 1404 C CA . HIS A 1 183 ? 11.011 48.338 25.571 1.00 27.06 183 HIS A CA 1
ATOM 1405 C C . HIS A 1 183 ? 11.528 47.339 26.616 1.00 22.37 183 HIS A C 1
ATOM 1406 O O . HIS A 1 183 ? 10.854 46.387 26.951 1.00 23.93 183 HIS A O 1
ATOM 1413 N N . VAL A 1 184 ? 12.727 47.564 27.124 1.00 19.85 184 VAL A N 1
ATOM 1414 C CA . VAL A 1 184 ? 13.275 46.759 28.212 1.00 18.63 184 VAL A CA 1
ATOM 1415 C C . VAL A 1 184 ? 12.443 46.910 29.474 1.00 15.30 184 VAL A C 1
ATOM 1416 O O . VAL A 1 184 ? 11.682 47.861 29.597 1.00 14.17 184 VAL A O 1
ATOM 1420 N N . SER A 1 185 ? 12.586 45.982 30.414 1.00 16.96 185 SER A N 1
ATOM 1421 C CA . SER A 1 185 ? 11.810 46.072 31.668 1.00 16.83 185 SER A CA 1
ATOM 1422 C C . SER A 1 185 ? 12.221 47.298 32.480 1.00 18.30 185 SER A C 1
ATOM 1423 O O . SER A 1 185 ? 13.234 47.937 32.185 1.00 15.98 185 SER A O 1
ATOM 1426 N N . THR A 1 186 ? 11.422 47.579 33.510 1.00 19.07 186 THR A N 1
ATOM 1427 C CA . THR A 1 186 ? 11.641 48.663 34.434 1.00 20.70 186 THR A CA 1
ATOM 1428 C C . THR A 1 186 ? 12.144 48.142 35.803 1.00 21.06 186 THR A C 1
ATOM 1429 O O . THR A 1 186 ? 12.356 48.926 36.717 1.00 20.09 186 THR A O 1
ATOM 1433 N N . THR A 1 187 ? 12.343 46.837 35.937 1.00 18.36 187 THR A N 1
ATOM 1434 C CA . THR A 1 187 ? 12.798 46.241 37.204 1.00 17.77 187 THR A CA 1
ATOM 1435 C C . THR A 1 187 ? 13.991 47.006 37.793 1.00 18.29 187 THR A C 1
ATOM 1436 O O . THR A 1 187 ? 15.044 47.069 37.190 1.00 15.41 187 THR A O 1
ATOM 1440 N N . PRO A 1 188 ? 13.839 47.564 39.000 1.00 21.49 188 PRO A N 1
ATOM 1441 C CA . PRO A 1 188 ? 14.938 48.356 39.533 1.00 22.58 188 PRO A CA 1
ATOM 1442 C C . PRO A 1 188 ? 15.679 47.734 40.717 1.00 24.89 188 PRO A C 1
ATOM 1443 O O . PRO A 1 188 ? 16.570 48.372 41.264 1.00 30.39 188 PRO A O 1
ATOM 1447 N N . LYS A 1 189 ? 15.291 46.525 41.121 1.00 22.31 189 LYS A N 1
ATOM 1448 C CA . LYS A 1 189 ? 15.959 45.790 42.201 1.00 23.96 189 LYS A CA 1
ATOM 1449 C C . LYS A 1 189 ? 16.540 44.487 41.672 1.00 23.79 189 LYS A C 1
ATOM 1450 O O . LYS A 1 189 ? 15.838 43.723 41.019 1.00 24.54 189 LYS A O 1
ATOM 1456 N N . THR A 1 190 ? 17.812 44.216 41.960 1.00 23.47 190 THR A N 1
ATOM 1457 C CA . THR A 1 190 ? 18.420 42.980 41.451 1.00 21.84 190 THR A CA 1
ATOM 1458 C C . THR A 1 190 ? 17.773 41.737 42.063 1.00 21.50 190 THR A C 1
ATOM 1459 O O . THR A 1 190 ? 17.783 40.695 41.440 1.00 21.15 190 THR A O 1
ATOM 1463 N N . SER A 1 191 ? 17.208 41.846 43.264 1.00 21.39 191 SER A N 1
ATOM 1464 C CA . SER A 1 191 ? 16.552 40.700 43.887 1.00 25.00 191 SER A CA 1
ATOM 1465 C C . SER A 1 191 ? 15.305 40.234 43.105 1.00 26.68 191 SER A C 1
ATOM 1466 O O . SER A 1 191 ? 14.973 39.065 43.146 1.00 21.40 191 SER A O 1
ATOM 1469 N N . ASP A 1 192 ? 14.639 41.138 42.381 1.00 26.91 192 ASP A N 1
ATOM 1470 C CA . ASP A 1 192 ? 13.443 40.776 41.584 1.00 27.71 192 ASP A CA 1
ATOM 1471 C C . ASP A 1 192 ? 13.788 40.475 40.125 1.00 23.69 192 ASP A C 1
ATOM 1472 O O . ASP A 1 192 ? 12.912 40.395 39.279 1.00 23.25 192 ASP A O 1
ATOM 1477 N N . MET A 1 193 ? 15.065 40.268 39.857 1.00 23.28 193 MET A N 1
ATOM 1478 C CA . MET A 1 193 ? 15.605 40.187 38.516 1.00 25.96 193 MET A CA 1
ATOM 1479 C C . MET A 1 193 ? 15.350 38.790 37.933 1.00 27.32 193 MET A C 1
ATOM 1480 O O . MET A 1 193 ? 15.535 37.792 38.622 1.00 21.82 193 MET A O 1
ATOM 1485 N N . CYS A 1 194 ? 14.914 38.743 36.682 1.00 24.28 194 CYS A N 1
ATOM 1486 C CA . CYS A 1 194 ? 14.911 37.526 35.889 1.00 25.78 194 CYS A CA 1
ATOM 1487 C C . CYS A 1 194 ? 16.182 37.542 35.032 1.00 23.20 194 CYS A C 1
ATOM 1488 O O . CYS A 1 194 ? 16.395 38.430 34.192 1.00 19.00 194 CYS A O 1
ATOM 1491 N N . PHE A 1 195 ? 17.017 36.544 35.249 1.00 19.31 195 PHE A N 1
ATOM 1492 C CA . PHE A 1 195 ? 18.350 36.495 34.678 1.00 21.60 195 PHE A CA 1
ATOM 1493 C C . PHE A 1 195 ? 18.415 35.342 33.684 1.00 18.74 195 PHE A C 1
ATOM 1494 O O . PHE A 1 195 ? 17.801 34.299 33.909 1.00 19.62 195 PHE A O 1
ATOM 1502 N N . CYS A 1 196 ? 19.071 35.550 32.545 1.00 18.39 196 CYS A N 1
ATOM 1503 C CA . CYS A 1 196 ? 19.211 34.464 31.554 1.00 18.04 196 CYS A CA 1
ATOM 1504 C C . CYS A 1 196 ? 20.659 34.162 31.106 1.00 19.53 196 CYS A C 1
ATOM 1505 O O . CYS A 1 196 ? 21.550 35.020 31.177 1.00 24.06 196 CYS A O 1
ATOM 1508 N N . GLU A 1 197 ? 20.888 32.926 30.649 1.00 19.59 197 GLU A N 1
ATOM 1509 C CA . GLU A 1 197 ? 22.224 32.483 30.250 1.00 16.29 197 GLU A CA 1
ATOM 1510 C C . GLU A 1 197 ? 22.148 31.263 29.323 1.00 18.32 197 GLU A C 1
ATOM 1511 O O . GLU A 1 197 ? 21.081 30.677 29.168 1.00 21.67 197 GLU A O 1
ATOM 1517 N N . SER A 1 198 ? 23.277 30.902 28.705 1.00 18.29 198 SER A N 1
ATOM 1518 C CA . SER A 1 198 ? 23.357 29.733 27.823 1.00 18.72 198 SER A CA 1
ATOM 1519 C C . SER A 1 198 ? 22.935 28.463 28.551 1.00 17.04 198 SER A C 1
ATOM 1520 O O . SER A 1 198 ? 23.124 28.355 29.748 1.00 17.49 198 SER A O 1
ATOM 1523 N N . VAL A 1 199 ? 22.293 27.550 27.824 1.00 20.14 199 VAL A N 1
ATOM 1524 C CA . VAL A 1 199 ? 22.056 26.177 28.276 1.00 22.91 199 VAL A CA 1
ATOM 1525 C C . VAL A 1 199 ? 23.366 25.418 28.398 1.00 25.22 199 VAL A C 1
ATOM 1526 O O . VAL A 1 199 ? 23.575 24.677 29.362 1.00 19.92 199 VAL A O 1
ATOM 1530 N N . GLU A 1 200 ? 24.229 25.576 27.400 1.00 24.91 200 GLU A N 1
ATOM 1531 C CA . GLU A 1 200 ? 25.468 24.799 27.334 1.00 29.21 200 GLU A CA 1
ATOM 1532 C C . GLU A 1 200 ? 26.484 25.216 28.412 1.00 28.81 200 GLU A C 1
ATOM 1533 O O . GLU A 1 200 ? 26.887 26.367 28.478 1.00 25.94 200 GLU A O 1
ATOM 1539 N N . VAL A 1 201 ? 26.876 24.257 29.248 1.00 30.82 201 VAL A N 1
ATOM 1540 C CA . VAL A 1 201 ? 27.804 24.488 30.364 1.00 33.75 201 VAL A CA 1
ATOM 1541 C C . VAL A 1 201 ? 29.179 25.029 29.948 1.00 34.53 201 VAL A C 1
ATOM 1542 O O . VAL A 1 201 ? 29.844 25.696 30.746 1.00 27.81 201 VAL A O 1
ATOM 1546 N N . SER A 1 202 ? 29.606 24.721 28.718 1.00 30.90 202 SER A N 1
ATOM 1547 C CA . SER A 1 202 ? 30.902 25.167 28.206 1.00 31.39 202 SER A CA 1
ATOM 1548 C C . SER A 1 202 ? 30.823 26.507 27.471 1.00 32.68 202 SER A C 1
ATOM 1549 O O . SER A 1 202 ? 31.839 27.007 27.004 1.00 33.69 202 SER A O 1
ATOM 1552 N N . HIS A 1 203 ? 29.629 27.090 27.352 1.00 34.86 203 HIS A N 1
ATOM 1553 C CA . HIS A 1 203 ? 29.470 28.382 26.668 1.00 26.59 203 HIS A CA 1
ATOM 1554 C C . HIS A 1 203 ? 29.453 29.566 27.628 1.00 28.28 203 HIS A C 1
ATOM 1555 O O . HIS A 1 203 ? 29.532 30.729 27.199 1.00 22.33 203 HIS A O 1
ATOM 1562 N N . THR A 1 204 ? 29.315 29.276 28.923 1.00 24.34 204 THR A N 1
ATOM 1563 C CA . THR A 1 204 ? 29.328 30.319 29.963 1.00 23.99 204 THR A CA 1
ATOM 1564 C C . THR A 1 204 ? 29.599 29.681 31.321 1.00 24.94 204 THR A C 1
ATOM 1565 O O . THR A 1 204 ? 29.283 28.505 31.550 1.00 24.71 204 THR A O 1
ATOM 1569 N N . ASP A 1 205 ? 30.166 30.456 32.228 1.00 23.49 205 ASP A N 1
ATOM 1570 C CA . ASP A 1 205 ? 30.515 29.906 33.525 1.00 27.68 205 ASP A CA 1
ATOM 15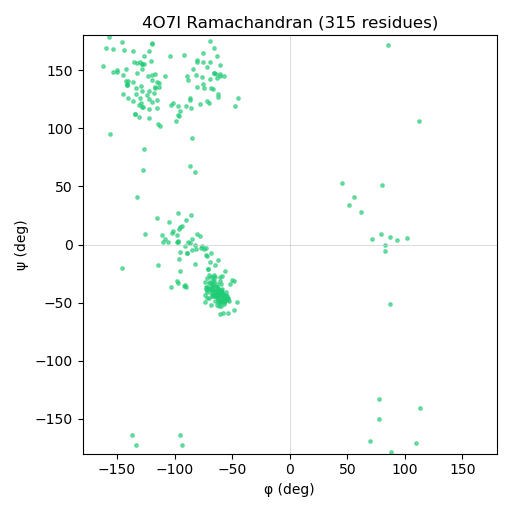71 C C . ASP A 1 205 ? 29.306 29.957 34.469 1.00 27.94 205 ASP A C 1
ATOM 1572 O O . ASP A 1 205 ? 29.096 30.941 35.169 1.00 24.66 205 ASP A O 1
ATOM 1577 N N . GLN A 1 206 ? 28.542 28.860 34.475 1.00 24.80 206 GLN A N 1
ATOM 1578 C CA . GLN A 1 206 ? 27.293 28.727 35.241 1.00 25.03 206 GLN A CA 1
ATOM 1579 C C . GLN A 1 206 ? 27.537 28.658 36.760 1.00 27.44 206 GLN A C 1
ATOM 1580 O O . GLN A 1 206 ? 26.662 29.039 37.562 1.00 22.55 206 GLN A O 1
ATOM 1586 N N . SER A 1 207 ? 28.718 28.191 37.153 1.00 24.47 207 SER A N 1
ATOM 1587 C CA . SER A 1 207 ? 29.104 28.202 38.568 1.00 31.43 207 SER A CA 1
ATOM 1588 C C . SER A 1 207 ? 29.395 29.621 39.054 1.00 29.43 207 SER A C 1
ATOM 1589 O O . SER A 1 207 ? 29.024 29.971 40.163 1.00 31.54 207 SER A O 1
ATOM 1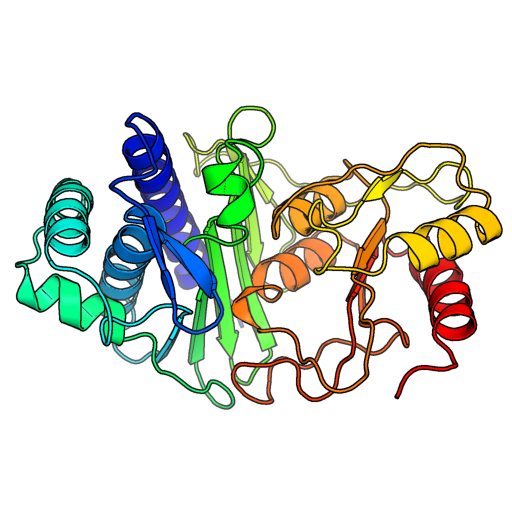592 N N . ARG A 1 208 ? 30.061 30.431 38.233 1.00 28.72 208 ARG A N 1
ATOM 1593 C CA . ARG A 1 208 ? 30.336 31.817 38.620 1.00 26.59 208 ARG A CA 1
ATOM 1594 C C . ARG A 1 208 ? 29.082 32.670 38.542 1.00 23.80 208 ARG A C 1
ATOM 1595 O O . ARG A 1 208 ? 28.948 33.623 39.308 1.00 20.32 208 ARG A O 1
ATOM 1603 N N . SER A 1 209 ? 28.169 32.369 37.617 1.00 23.61 209 SER A N 1
ATOM 1604 C CA . SER A 1 209 ? 26.925 33.151 37.545 1.00 21.99 209 SER A CA 1
ATOM 1605 C C . SER A 1 209 ? 26.018 32.921 38.773 1.00 23.09 209 SER A C 1
ATOM 1606 O O . SER A 1 209 ? 25.307 33.825 39.219 1.00 23.19 209 SER A O 1
ATOM 1609 N N . LYS A 1 210 ? 26.033 31.708 39.296 1.00 23.81 210 LYS A N 1
ATOM 1610 C CA . LYS A 1 210 ? 25.340 31.408 40.523 1.00 24.98 210 LYS A CA 1
ATOM 1611 C C . LYS A 1 210 ? 25.890 32.281 41.652 1.00 23.61 210 LYS A C 1
ATOM 1612 O O . LYS A 1 210 ? 25.129 32.793 42.478 1.00 23.91 210 LYS A O 1
ATOM 1618 N N . THR A 1 211 ? 27.207 32.464 41.673 1.00 21.95 211 THR A N 1
ATOM 1619 C CA . THR A 1 211 ? 27.856 33.254 42.715 1.00 24.43 211 THR A CA 1
ATOM 1620 C C . THR A 1 211 ? 27.561 34.761 42.552 1.00 23.72 211 THR A C 1
ATOM 1621 O O . THR A 1 211 ? 27.362 35.497 43.551 1.00 19.74 211 THR A O 1
ATOM 1625 N N . ILE A 1 212 ? 27.555 35.203 41.298 1.00 19.96 212 ILE A N 1
ATOM 1626 C CA . ILE A 1 212 ? 27.144 36.553 40.944 1.00 20.45 212 ILE A CA 1
ATOM 1627 C C . ILE A 1 212 ? 25.718 36.796 41.430 1.00 20.14 212 ILE A C 1
ATOM 1628 O O . ILE A 1 212 ? 25.460 37.703 42.236 1.00 21.97 212 ILE A O 1
ATOM 1633 N N . THR A 1 213 ? 24.788 35.979 40.952 1.00 19.72 213 THR A N 1
ATOM 1634 C CA . THR A 1 213 ? 23.374 36.212 41.221 1.00 21.38 213 THR A CA 1
ATOM 1635 C C . THR A 1 213 ? 23.063 36.037 42.722 1.00 21.45 213 THR A C 1
ATOM 1636 O O . THR A 1 213 ? 22.245 36.769 43.276 1.00 23.14 213 THR A O 1
ATOM 1640 N N . GLU A 1 214 ? 23.741 35.107 43.381 1.00 20.17 214 GLU A N 1
ATOM 1641 C CA . GLU A 1 214 ? 23.642 34.969 44.837 1.00 24.77 214 GLU A CA 1
ATOM 1642 C C . GLU A 1 214 ? 24.004 36.282 45.553 1.00 24.10 214 GLU A C 1
ATOM 1643 O O . GLU A 1 214 ? 23.303 36.698 46.462 1.00 24.88 214 GLU A O 1
ATOM 1649 N N . ARG A 1 215 ? 25.099 36.922 45.144 1.00 22.88 215 ARG A N 1
ATOM 1650 C CA . ARG A 1 215 ? 25.525 38.204 45.725 1.00 25.82 215 ARG A CA 1
ATOM 1651 C C . ARG A 1 215 ? 24.552 39.336 45.404 1.00 23.52 215 ARG A C 1
ATOM 1652 O O . ARG A 1 215 ? 24.435 40.283 46.162 1.00 22.47 215 ARG A O 1
ATOM 1660 N N . LEU A 1 216 ? 23.862 39.223 44.273 1.00 22.30 216 LEU A N 1
ATOM 1661 C CA . LEU A 1 216 ? 22.885 40.223 43.840 1.00 22.10 216 LEU A CA 1
ATOM 1662 C C . LEU A 1 216 ? 21.517 39.924 44.440 1.00 22.41 216 LEU A C 1
ATOM 1663 O O . LEU A 1 216 ? 20.556 40.645 44.175 1.00 24.42 216 LEU A O 1
ATOM 1668 N N . GLN A 1 217 ? 21.459 38.854 45.244 1.00 22.86 217 GLN A N 1
ATOM 1669 C CA . GLN A 1 217 ? 20.267 38.402 45.993 1.00 23.36 217 GLN A CA 1
ATOM 1670 C C . GLN A 1 217 ? 19.085 38.016 45.099 1.00 20.99 217 GLN A C 1
ATOM 1671 O O . GLN A 1 217 ? 17.933 38.060 45.525 1.00 18.15 217 GLN A O 1
ATOM 1677 N N . VAL A 1 218 ? 19.391 37.573 43.881 1.00 20.54 218 VAL A N 1
ATOM 1678 C CA . VAL A 1 218 ? 18.377 37.113 42.938 1.00 21.48 218 VAL A CA 1
ATOM 1679 C C . VAL A 1 218 ? 17.642 35.899 43.509 1.00 22.76 218 VAL A C 1
ATOM 1680 O O . VAL A 1 218 ? 18.261 34.927 43.904 1.00 25.96 218 VAL A O 1
ATOM 1684 N N . THR A 1 219 ? 16.313 35.977 43.549 1.00 26.40 219 THR A N 1
ATOM 1685 C CA . THR A 1 219 ? 15.471 34.901 44.047 1.00 32.35 219 THR A CA 1
ATOM 1686 C C . THR A 1 219 ? 15.030 33.917 42.915 1.00 29.96 219 THR A C 1
ATOM 1687 O O . THR A 1 219 ? 14.896 32.709 43.133 1.00 25.10 219 THR A O 1
ATOM 1691 N N . LYS A 1 220 ? 14.795 34.430 41.711 1.00 24.76 220 LYS A N 1
ATOM 1692 C CA . LYS A 1 220 ? 14.285 33.581 40.609 1.00 27.18 220 LYS A CA 1
ATOM 1693 C C . LYS A 1 220 ? 15.354 32.651 39.991 1.00 27.42 220 LYS A C 1
ATOM 1694 O O . LYS A 1 220 ? 16.497 33.061 39.771 1.00 27.69 220 LYS A O 1
ATOM 1700 N N . PRO A 1 221 ? 14.992 31.390 39.697 1.00 31.84 221 PRO A N 1
ATOM 1701 C CA . PRO A 1 221 ? 15.966 30.551 38.988 1.00 33.54 221 PRO A CA 1
ATOM 1702 C C . PRO A 1 221 ? 16.328 31.146 37.618 1.00 30.30 221 PRO A C 1
ATOM 1703 O O . PRO A 1 221 ? 15.538 31.900 37.049 1.00 29.53 221 PRO A O 1
ATOM 1707 N N . PRO A 1 222 ? 17.520 30.828 37.097 1.00 30.21 222 PRO A N 1
ATOM 1708 C CA . PRO A 1 222 ? 17.877 31.382 35.799 1.00 28.96 222 PRO A CA 1
ATOM 1709 C C . PRO A 1 222 ? 17.091 30.755 34.656 1.00 24.52 222 PRO A C 1
ATOM 1710 O O . PRO A 1 222 ? 16.639 29.621 34.762 1.00 29.39 222 PRO A O 1
ATOM 1714 N N . VAL A 1 223 ? 16.912 31.514 33.587 1.00 21.79 223 VAL A N 1
ATOM 1715 C CA . VAL A 1 223 ? 16.279 31.032 32.374 1.00 23.84 223 VAL A CA 1
ATOM 1716 C C . VAL A 1 223 ? 17.426 30.687 31.442 1.00 23.33 223 VAL A C 1
ATOM 1717 O O . VAL A 1 223 ? 18.133 31.575 30.963 1.00 30.39 223 VAL A O 1
ATOM 1721 N N . ARG A 1 224 ? 17.656 29.409 31.282 1.00 19.83 224 ARG A N 1
ATOM 1722 C CA . ARG A 1 224 ? 18.639 28.926 30.366 1.00 22.80 224 ARG A CA 1
ATOM 1723 C C . ARG A 1 224 ? 18.079 28.769 28.942 1.00 21.30 224 ARG A C 1
ATOM 1724 O O . ARG A 1 224 ? 17.093 28.144 28.750 1.00 19.52 224 ARG A O 1
ATOM 1732 N N . MET A 1 225 ? 18.737 29.372 27.969 1.00 24.82 225 MET A N 1
ATOM 1733 C CA . MET A 1 225 ? 18.455 29.172 26.552 1.00 21.64 225 MET A CA 1
ATOM 1734 C C . MET A 1 225 ? 19.641 29.411 25.617 1.00 19.40 225 MET A C 1
ATOM 1735 O O . MET A 1 225 ? 20.472 30.203 25.866 1.00 20.38 225 MET A O 1
ATOM 1740 N N . ASP A 1 226 ? 19.649 28.667 24.536 1.00 17.03 226 ASP A N 1
ATOM 1741 C CA . ASP A 1 226 ? 20.495 28.872 23.408 1.00 17.94 226 ASP A CA 1
ATOM 1742 C C . ASP A 1 226 ? 20.147 30.195 22.709 1.00 16.78 226 ASP A C 1
ATOM 1743 O O . ASP A 1 226 ? 19.049 30.632 22.750 1.00 14.57 226 ASP A O 1
ATOM 1748 N N . SER A 1 227 ? 21.178 30.799 22.149 1.00 15.53 227 SER A N 1
ATOM 1749 C CA . SER A 1 227 ? 21.151 31.796 21.082 1.00 15.99 227 SER A CA 1
ATOM 1750 C C . SER A 1 227 ? 21.007 33.278 21.432 1.00 15.80 227 SER A C 1
ATOM 1751 O O . SER A 1 227 ? 20.877 33.629 22.567 1.00 12.74 227 SER A O 1
ATOM 1754 N N . GLN A 1 228 ? 20.963 34.100 20.384 1.00 17.53 228 GLN A N 1
ATOM 1755 C CA . GLN A 1 228 ? 20.723 35.528 20.515 1.00 17.56 228 GLN A CA 1
ATOM 1756 C C . GLN A 1 228 ? 19.264 35.875 20.879 1.00 20.13 228 GLN A C 1
ATOM 1757 O O . GLN A 1 228 ? 18.922 36.997 21.033 1.00 19.34 228 GLN A O 1
ATOM 1763 N N . CYS A 1 229 ? 18.421 34.877 20.963 1.00 16.40 229 CYS A N 1
ATOM 1764 C CA . CYS A 1 229 ? 17.139 35.005 21.580 1.00 17.34 229 CYS A CA 1
ATOM 1765 C C . CYS A 1 229 ? 17.244 35.635 22.950 1.00 15.01 229 CYS A C 1
ATOM 1766 O O . CYS A 1 229 ? 16.374 36.300 23.320 1.00 19.63 229 CYS A O 1
ATOM 1769 N N . LYS A 1 230 ? 18.342 35.435 23.649 1.00 14.03 230 LYS A N 1
ATOM 1770 C CA . LYS A 1 230 ? 18.558 36.006 24.946 1.00 15.49 230 LYS A CA 1
ATOM 1771 C C . LYS A 1 230 ? 18.547 37.539 24.829 1.00 17.77 230 LYS A C 1
ATOM 1772 O O . LYS A 1 230 ? 17.970 38.209 25.620 1.00 19.26 230 LYS A O 1
ATOM 1778 N N . TYR A 1 231 ? 19.140 38.055 23.772 1.00 17.38 231 TYR A N 1
ATOM 1779 C CA . TYR A 1 231 ? 19.029 39.508 23.508 1.00 18.59 231 TYR A CA 1
ATOM 1780 C C . TYR A 1 231 ? 17.580 39.932 23.248 1.00 16.91 231 TYR A C 1
ATOM 1781 O O . TYR A 1 231 ? 17.133 40.953 23.786 1.00 14.72 231 TYR A O 1
ATOM 1790 N N . MET A 1 232 ? 16.830 39.157 22.460 1.00 15.49 232 MET A N 1
ATOM 1791 C CA . MET A 1 232 ? 15.381 39.441 22.277 1.00 15.93 232 MET A CA 1
ATOM 1792 C C . MET A 1 232 ? 14.580 39.449 23.614 1.00 15.11 232 MET A C 1
ATOM 1793 O O . MET A 1 232 ? 13.692 40.275 23.827 1.00 16.14 232 MET A O 1
ATOM 1798 N N . ALA A 1 233 ? 14.861 38.478 24.476 1.00 16.32 233 ALA A N 1
ATOM 1799 C CA . ALA A 1 233 ? 14.300 38.434 25.824 1.00 19.08 233 ALA A CA 1
ATOM 1800 C C . ALA A 1 233 ? 14.566 39.744 26.566 1.00 15.06 233 ALA A C 1
ATOM 1801 O O . ALA A 1 233 ? 13.659 40.333 27.124 1.00 13.67 233 ALA A O 1
ATOM 1803 N N . ILE A 1 234 ? 15.799 40.231 26.514 1.00 17.78 234 ILE A N 1
ATOM 1804 C CA . ILE A 1 234 ? 16.161 41.472 27.210 1.00 17.58 234 ILE A CA 1
ATOM 1805 C C . ILE A 1 234 ? 15.418 42.699 26.642 1.00 16.42 234 ILE A C 1
ATOM 1806 O O . ILE A 1 234 ? 14.835 43.516 27.394 1.00 12.62 234 ILE A O 1
ATOM 1811 N N . ALA A 1 235 ? 15.455 42.807 25.317 1.00 14.71 235 ALA A N 1
ATOM 1812 C CA . ALA A 1 235 ? 14.890 43.916 24.604 1.00 14.55 235 ALA A CA 1
ATOM 1813 C C . ALA A 1 235 ? 13.378 43.988 24.787 1.00 17.44 235 ALA A C 1
ATOM 1814 O O . ALA A 1 235 ? 12.810 45.072 24.863 1.00 15.92 235 ALA A O 1
ATOM 1816 N N . SER A 1 236 ? 12.717 42.835 24.855 1.00 26.12 236 SER A N 1
ATOM 1817 C CA . SER A 1 236 ? 11.261 42.828 24.942 1.00 20.09 236 SER A CA 1
ATOM 1818 C C . SER A 1 236 ? 10.778 42.882 26.383 1.00 20.86 236 SER A C 1
ATOM 1819 O O . SER A 1 236 ? 9.592 43.033 26.628 1.00 21.11 236 SER A O 1
ATOM 1822 N N . GLY A 1 237 ? 11.677 42.781 27.348 1.00 20.58 237 GLY A N 1
ATOM 1823 C CA . GLY A 1 237 ? 11.267 42.895 28.753 1.00 16.62 237 GLY A CA 1
ATOM 1824 C C . GLY A 1 237 ? 10.969 41.566 29.404 1.00 20.96 237 GLY A C 1
ATOM 1825 O O . GLY A 1 237 ? 10.506 41.528 30.555 1.00 19.77 237 GLY A O 1
ATOM 1826 N N . ARG A 1 238 ? 11.197 40.475 28.667 1.00 18.14 238 ARG A N 1
ATOM 1827 C CA . ARG A 1 238 ? 10.935 39.124 29.187 1.00 20.86 238 ARG A CA 1
ATOM 1828 C C 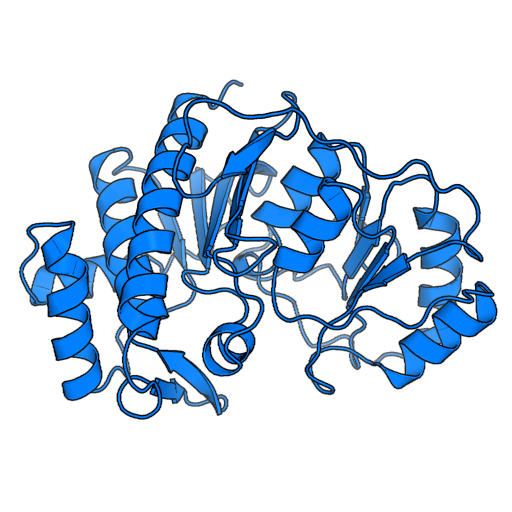. ARG A 1 238 ? 11.954 38.695 30.248 1.00 21.60 238 ARG A C 1
ATOM 1829 O O . ARG A 1 238 ? 11.646 37.887 31.104 1.00 21.36 238 ARG A O 1
ATOM 1837 N N . ALA A 1 239 ? 13.178 39.209 30.156 1.00 21.11 239 ALA A N 1
ATOM 1838 C CA . ALA A 1 239 ? 14.188 39.039 31.198 1.00 16.63 239 ALA A CA 1
ATOM 1839 C C . ALA A 1 239 ? 14.874 40.381 31.420 1.00 13.62 239 ALA A C 1
ATOM 1840 O O . ALA A 1 239 ? 14.768 41.289 30.609 1.00 14.97 239 ALA A O 1
ATOM 1842 N N . ASP A 1 240 ? 15.612 40.477 32.505 1.00 16.13 240 ASP A N 1
ATOM 1843 C CA . ASP A 1 240 ? 16.219 41.725 32.945 1.00 17.75 240 ASP A CA 1
ATOM 1844 C C . ASP A 1 240 ? 17.722 41.831 32.660 1.00 17.94 240 ASP A C 1
ATOM 1845 O O . ASP A 1 240 ? 18.225 42.941 32.379 1.00 17.00 240 ASP A O 1
ATOM 1850 N N . VAL A 1 241 ? 18.427 40.702 32.778 1.00 16.74 241 VAL A N 1
ATOM 1851 C CA . VAL A 1 241 ? 19.898 40.636 32.627 1.00 16.24 241 VAL A CA 1
ATOM 1852 C C . VAL A 1 241 ? 20.279 39.365 31.888 1.00 15.86 241 VAL A C 1
ATOM 1853 O O . VAL A 1 241 ? 19.719 38.316 32.168 1.00 13.43 241 VAL A O 1
ATOM 1857 N N . TYR A 1 242 ? 21.228 39.491 30.946 1.00 19.44 242 TYR A N 1
ATOM 1858 C CA . TYR A 1 242 ? 21.841 38.375 30.221 1.00 16.12 242 TYR A CA 1
ATOM 1859 C C . TYR A 1 242 ? 23.331 38.377 30.498 1.00 19.01 242 TYR A C 1
ATOM 1860 O O . TYR A 1 242 ? 23.993 39.385 30.273 1.00 17.12 242 TYR A O 1
ATOM 1869 N N . LEU A 1 243 ? 23.853 37.266 31.032 1.00 17.61 243 LEU A N 1
ATOM 1870 C CA . LEU A 1 243 ? 25.275 37.144 31.341 1.00 20.68 243 LEU A CA 1
ATOM 1871 C C . LEU A 1 243 ? 25.906 36.088 30.448 1.00 22.11 243 LEU A C 1
ATOM 1872 O O . LEU A 1 243 ? 25.352 35.013 30.247 1.00 19.85 243 LEU A O 1
ATOM 1877 N N . ARG A 1 244 ? 27.072 36.426 29.921 1.00 22.58 244 ARG A N 1
ATOM 1878 C CA . ARG A 1 244 ? 27.923 35.500 29.197 1.00 21.87 244 ARG A CA 1
ATOM 1879 C C . ARG A 1 244 ? 29.289 35.673 29.811 1.00 21.35 244 ARG A C 1
ATOM 1880 O O . ARG A 1 244 ? 29.919 36.740 29.659 1.00 19.75 244 ARG A O 1
ATOM 1888 N N . LEU A 1 245 ? 29.713 34.651 30.550 1.00 18.50 245 LEU A N 1
ATOM 1889 C CA . LEU A 1 245 ? 30.888 34.738 31.399 1.00 20.92 245 LEU A CA 1
ATOM 1890 C C . LEU A 1 245 ? 31.924 33.779 30.873 1.00 23.85 245 LEU A C 1
ATOM 1891 O O . LEU A 1 245 ? 31.689 32.574 30.869 1.00 26.77 245 LEU A O 1
ATOM 1896 N N . PRO A 1 246 ? 33.074 34.306 30.436 1.00 26.30 246 PRO A N 1
ATOM 1897 C CA . PRO A 1 246 ? 34.140 33.472 29.921 1.00 26.38 246 PRO A CA 1
ATOM 1898 C C . PRO A 1 246 ? 34.983 32.846 31.023 1.00 29.88 246 PRO A C 1
ATOM 1899 O O . PRO A 1 246 ? 35.029 33.345 32.164 1.00 27.92 246 PRO A O 1
ATOM 1903 N N . ARG A 1 247 ? 35.638 31.746 30.673 1.00 30.64 247 ARG A N 1
ATOM 1904 C CA . ARG A 1 247 ? 36.573 31.077 31.568 1.00 31.81 247 ARG A CA 1
ATOM 1905 C C . ARG A 1 247 ? 38.026 31.497 31.338 1.00 32.55 247 ARG A C 1
ATOM 1906 O O . ARG A 1 247 ? 38.898 31.107 32.091 1.00 30.28 247 ARG A O 1
ATOM 1914 N N . ASN A 1 248 ? 38.290 32.287 30.304 1.00 34.24 248 ASN A N 1
ATOM 1915 C CA . ASN A 1 248 ? 39.639 32.806 30.055 1.00 33.81 248 ASN A CA 1
ATOM 1916 C C . ASN A 1 248 ? 39.564 34.113 29.278 1.00 33.11 248 ASN A C 1
ATOM 1917 O O . ASN A 1 248 ? 38.500 34.465 28.747 1.00 30.62 248 ASN A O 1
ATOM 1922 N N . LEU A 1 249 ? 40.690 34.817 29.199 1.00 32.83 249 LEU A N 1
ATOM 1923 C CA . LEU A 1 249 ? 40.776 36.085 28.456 1.00 33.37 249 LEU A CA 1
ATOM 1924 C C . LEU A 1 249 ? 41.128 35.881 26.981 1.00 32.46 249 LEU A C 1
ATOM 1925 O O . LEU A 1 249 ? 41.269 36.846 26.233 1.00 33.77 249 LEU A O 1
ATOM 1930 N N . SER A 1 250 ? 41.258 34.624 26.571 1.00 33.69 250 SER A N 1
ATOM 1931 C CA . SER A 1 250 ? 41.723 34.279 25.232 1.00 36.38 250 SER A CA 1
ATOM 1932 C C . SER A 1 250 ? 40.589 34.118 24.245 1.00 40.08 250 SER A C 1
ATOM 1933 O O . SER A 1 250 ? 40.757 34.447 23.071 1.00 42.08 250 SER A O 1
ATOM 1936 N N . TYR A 1 251 ? 39.454 33.580 24.691 1.00 36.69 251 TYR A N 1
ATOM 1937 C CA . TYR A 1 251 ? 38.317 33.410 23.777 1.00 40.67 251 TYR A CA 1
ATOM 1938 C C . TYR A 1 251 ? 37.765 34.772 23.400 1.00 37.38 251 TYR A C 1
ATOM 1939 O O . TYR A 1 251 ? 37.599 35.659 24.246 1.00 44.77 251 TYR A O 1
ATOM 1948 N N . GLN A 1 252 ? 37.507 34.955 22.122 1.00 35.60 252 GLN A N 1
ATOM 1949 C CA . GLN A 1 252 ? 36.952 36.213 21.667 1.00 37.57 252 GLN A CA 1
ATOM 1950 C C . GLN A 1 252 ? 35.665 35.902 20.932 1.00 28.71 252 GLN A C 1
ATOM 1951 O O . GLN A 1 252 ? 35.627 35.040 20.063 1.00 28.27 252 GLN A O 1
ATOM 1957 N N . GLU A 1 253 ? 34.605 36.594 21.317 1.00 24.82 253 GLU A N 1
ATOM 1958 C CA . GLU A 1 253 ? 33.288 36.362 20.764 1.00 20.67 253 GLU A CA 1
ATOM 1959 C C . GLU A 1 253 ? 33.195 36.804 19.303 1.00 23.70 253 GLU A C 1
ATOM 1960 O O . GLU A 1 253 ? 33.739 37.849 18.924 1.00 19.94 253 GLU A O 1
ATOM 1966 N N . LYS A 1 254 ? 32.461 36.026 18.508 1.00 20.75 254 LYS A N 1
ATOM 1967 C CA . LYS A 1 254 ? 32.233 36.354 17.100 1.00 20.46 254 LYS A CA 1
ATOM 1968 C C . LYS A 1 254 ? 31.199 37.470 16.979 1.00 16.82 254 LYS A C 1
ATOM 1969 O O . LYS A 1 254 ? 30.231 37.522 17.743 1.00 17.55 254 LYS A O 1
ATOM 1975 N N . ILE A 1 255 ? 31.381 38.350 16.002 1.00 14.90 255 ILE A N 1
ATOM 1976 C CA . ILE A 1 255 ? 30.485 39.490 15.866 1.00 14.17 255 ILE A CA 1
ATOM 1977 C C . ILE A 1 255 ? 29.091 39.048 15.436 1.00 15.61 255 ILE A C 1
ATOM 1978 O O . ILE A 1 255 ? 28.110 39.704 15.760 1.00 14.69 255 ILE A O 1
ATOM 1983 N N . TRP A 1 256 ? 28.996 37.927 14.731 1.00 18.03 256 TRP A N 1
ATOM 1984 C CA . TRP A 1 256 ? 27.685 37.387 14.340 1.00 21.40 256 TRP A CA 1
ATOM 1985 C C . TRP A 1 256 ? 26.946 36.696 15.503 1.00 16.82 256 TRP A C 1
ATOM 1986 O O . TRP A 1 256 ? 25.816 36.250 15.341 1.00 20.89 256 TRP A O 1
ATOM 1997 N N . ASP A 1 257 ? 27.556 36.638 16.672 1.00 14.89 257 ASP A N 1
ATOM 1998 C CA . ASP A 1 257 ? 26.825 36.219 17.880 1.00 17.85 257 ASP A CA 1
ATOM 1999 C C . ASP A 1 257 ? 26.328 37.406 18.718 1.00 15.89 257 ASP A C 1
ATOM 2000 O O . ASP A 1 257 ? 25.731 37.184 19.765 1.00 13.10 257 ASP A O 1
ATOM 2005 N N . HIS A 1 258 ? 26.547 38.659 18.281 1.00 13.76 258 HIS A N 1
ATOM 2006 C CA . HIS A 1 258 ? 26.164 39.818 19.131 1.00 14.87 258 HIS A CA 1
ATOM 2007 C C . HIS A 1 258 ? 25.679 41.072 18.440 1.00 16.56 258 HIS A C 1
ATOM 2008 O O . HIS A 1 258 ? 25.005 41.882 19.062 1.00 18.90 258 HIS A O 1
ATOM 2015 N N . ALA A 1 259 ? 25.993 41.240 17.162 1.00 17.21 259 ALA A N 1
ATOM 2016 C CA . ALA A 1 259 ? 25.763 42.522 16.478 1.00 16.70 259 ALA A CA 1
ATOM 2017 C C . ALA A 1 259 ? 24.285 42.921 16.412 1.00 16.76 259 ALA A C 1
ATOM 2018 O O . ALA A 1 259 ? 23.925 44.049 16.765 1.00 16.47 259 ALA A O 1
ATOM 2020 N N . ALA A 1 260 ? 23.422 42.009 15.972 1.00 13.17 260 ALA A N 1
ATOM 2021 C CA . ALA A 1 260 ? 21.989 42.312 15.959 1.00 13.18 260 ALA A CA 1
ATOM 2022 C C . ALA A 1 260 ? 21.427 42.555 17.370 1.00 14.46 260 ALA A C 1
ATOM 2023 O O . ALA A 1 260 ? 20.775 43.580 17.624 1.00 18.02 260 ALA A O 1
ATOM 2025 N N . GLY A 1 261 ? 21.664 41.628 18.290 1.00 15.64 261 GLY A N 1
ATOM 2026 C CA . GLY A 1 261 ? 21.133 41.749 19.655 1.00 13.97 261 GLY A CA 1
ATOM 2027 C C . GLY A 1 261 ? 21.565 43.024 20.365 1.00 14.68 261 GLY A C 1
ATOM 2028 O O . GLY A 1 261 ? 20.767 43.691 21.032 1.00 14.72 261 GLY A O 1
ATOM 2029 N N . TYR A 1 262 ? 22.835 43.355 20.220 1.00 13.01 262 TYR A N 1
ATOM 2030 C CA . TYR A 1 262 ? 23.398 44.600 20.739 1.00 17.31 262 TYR A CA 1
ATOM 2031 C C . TYR A 1 262 ? 22.561 45.840 20.374 1.00 17.71 262 TYR A C 1
ATOM 2032 O O . TYR A 1 262 ? 22.132 46.606 21.252 1.00 13.71 262 TYR A O 1
ATOM 2041 N N . LEU A 1 263 ? 22.338 46.042 19.077 1.00 19.61 263 LEU A N 1
ATOM 2042 C CA . LEU A 1 263 ? 21.614 47.226 18.620 1.00 16.67 263 LEU A CA 1
ATOM 2043 C C . LEU A 1 263 ? 20.183 47.192 19.121 1.00 15.79 263 LEU A C 1
ATOM 2044 O O . LEU A 1 263 ? 19.648 48.196 19.625 1.00 14.80 263 LEU A O 1
ATOM 2049 N N . ILE A 1 264 ? 19.568 46.025 19.000 1.00 14.35 264 ILE A N 1
ATOM 2050 C CA . ILE A 1 264 ? 18.160 45.845 19.396 1.00 14.02 264 ILE A CA 1
ATOM 2051 C C . ILE A 1 264 ? 17.941 46.169 20.870 1.00 13.67 264 ILE A C 1
ATOM 2052 O O . ILE A 1 264 ? 17.015 46.907 21.213 1.00 15.22 264 ILE A O 1
ATOM 2057 N N . VAL A 1 265 ? 18.792 45.645 21.752 1.00 12.78 265 VAL A N 1
ATOM 2058 C CA . VAL A 1 265 ? 18.686 45.984 23.188 1.00 14.30 265 VAL A CA 1
ATOM 2059 C C . VAL A 1 265 ? 18.881 47.491 23.447 1.00 15.77 265 VAL A C 1
ATOM 2060 O O . VAL A 1 265 ? 18.193 48.087 24.276 1.00 14.03 265 VAL A O 1
ATOM 2064 N N . LYS A 1 266 ? 19.812 48.106 22.737 1.00 15.84 266 LYS A N 1
ATOM 2065 C CA . LYS A 1 266 ? 20.065 49.533 22.933 1.00 15.44 266 LYS A CA 1
ATOM 2066 C C . LYS A 1 266 ? 18.887 50.389 22.438 1.00 16.05 266 LYS A C 1
ATOM 2067 O O . LYS A 1 266 ? 18.455 51.312 23.123 1.00 15.89 266 LYS A O 1
ATOM 2073 N N . GLU A 1 267 ? 18.318 50.047 21.293 1.00 17.23 267 GLU A N 1
ATOM 2074 C CA . GLU A 1 267 ? 17.179 50.815 20.743 1.00 17.99 267 GLU A CA 1
ATOM 2075 C C . GLU A 1 267 ? 15.908 50.623 21.537 1.00 15.48 267 GLU A C 1
ATOM 2076 O O . GLU A 1 267 ? 14.981 51.424 21.434 1.00 17.40 267 GLU A O 1
ATOM 2082 N N . ALA A 1 268 ? 15.877 49.524 22.290 1.00 17.16 268 ALA A N 1
ATOM 2083 C CA . ALA A 1 268 ? 14.809 49.189 23.208 1.00 14.06 268 ALA A CA 1
ATOM 2084 C C . ALA A 1 268 ? 15.003 49.862 24.579 1.00 16.43 268 ALA A C 1
ATOM 2085 O O . ALA A 1 268 ? 14.145 49.725 25.449 1.00 18.77 268 ALA A O 1
ATOM 2087 N N . GLY A 1 269 ? 16.129 50.554 24.782 1.00 15.76 269 GLY A N 1
ATOM 2088 C CA . GLY A 1 269 ? 16.361 51.345 25.998 1.00 17.90 269 GLY A CA 1
ATOM 2089 C C . GLY A 1 269 ? 17.279 50.668 27.008 1.00 20.14 269 GLY A C 1
ATOM 2090 O O . GLY A 1 269 ? 17.473 51.168 28.113 1.00 17.58 269 GLY A O 1
ATOM 2091 N N . GLY A 1 270 ? 17.849 49.530 26.634 1.00 16.26 270 GLY A N 1
ATOM 2092 C CA . GLY A 1 270 ? 18.727 48.798 27.518 1.00 16.71 270 GLY A CA 1
ATOM 2093 C C . GLY A 1 270 ? 20.197 49.122 27.293 1.00 20.76 270 GLY A C 1
ATOM 2094 O O . GLY A 1 270 ? 20.539 50.113 26.630 1.00 20.22 270 GLY A O 1
ATOM 2095 N N . LYS A 1 271 ? 21.068 48.259 27.824 1.00 19.12 271 LYS A N 1
ATOM 2096 C CA . LYS A 1 271 ? 22.512 48.473 27.775 1.00 17.95 271 LYS A CA 1
ATOM 2097 C C . LYS A 1 271 ? 23.286 47.168 27.528 1.00 16.83 271 LYS A C 1
ATOM 2098 O O . LYS A 1 271 ? 22.960 46.139 28.097 1.00 21.66 271 LYS A O 1
ATOM 2104 N N . VAL A 1 272 ? 24.302 47.211 26.669 1.00 14.68 272 VAL A N 1
ATOM 2105 C CA . VAL A 1 272 ? 25.153 46.045 26.396 1.00 19.20 272 VAL A CA 1
ATOM 2106 C C . VAL A 1 272 ? 26.646 46.389 26.475 1.00 20.18 272 VAL A C 1
ATOM 2107 O O . VAL A 1 272 ? 27.136 47.241 25.729 1.00 19.66 272 VAL A O 1
ATOM 2111 N N . THR A 1 273 ? 27.362 45.724 27.385 1.00 18.95 273 THR A N 1
ATOM 2112 C CA . THR A 1 273 ? 28.811 45.885 27.510 1.00 16.37 273 THR A CA 1
ATOM 2113 C C . THR A 1 273 ? 29.451 44.504 27.626 1.00 14.92 273 THR A C 1
ATOM 2114 O O . THR A 1 273 ? 28.760 43.487 27.490 1.00 13.72 273 THR A O 1
ATOM 2118 N N . ASP A 1 274 ? 30.759 44.459 27.895 1.00 15.68 274 ASP A N 1
ATOM 2119 C CA . ASP A 1 274 ? 31.395 43.206 28.304 1.00 15.47 274 ASP A CA 1
ATOM 2120 C C . ASP A 1 274 ? 31.431 43.097 29.831 1.00 17.37 274 ASP A C 1
ATOM 2121 O O . ASP A 1 274 ? 30.837 43.914 30.533 1.00 13.43 274 ASP A O 1
ATOM 2126 N N . ILE A 1 275 ? 32.108 42.088 30.357 1.00 19.95 275 ILE A N 1
ATOM 2127 C CA . ILE A 1 275 ? 32.108 41.887 31.815 1.00 20.94 275 ILE A CA 1
ATOM 2128 C C . ILE A 1 275 ? 32.778 43.011 32.616 1.00 22.34 275 ILE A C 1
ATOM 2129 O O . ILE A 1 275 ? 32.586 43.109 33.818 1.00 25.35 275 ILE A O 1
ATOM 2134 N N . TYR A 1 276 ? 33.582 43.841 31.957 1.00 24.80 276 TYR A N 1
ATOM 2135 C CA . TYR A 1 276 ? 34.276 44.940 32.624 1.00 21.62 276 TYR A CA 1
ATOM 2136 C C . TYR A 1 276 ? 33.521 46.251 32.474 1.00 20.56 276 TYR A C 1
ATOM 2137 O O . TYR A 1 276 ? 33.989 47.282 32.922 1.00 22.20 276 TYR A O 1
ATOM 2146 N N . GLY A 1 277 ? 32.354 46.222 31.846 1.00 19.23 277 GLY A N 1
ATOM 2147 C CA . GLY A 1 277 ? 31.589 47.439 31.649 1.00 20.77 277 GLY A CA 1
ATOM 2148 C C . GLY A 1 277 ? 31.969 48.193 30.397 1.00 19.30 277 GLY A C 1
ATOM 2149 O O . GLY A 1 277 ? 31.476 49.296 30.164 1.00 17.69 277 GLY A O 1
ATOM 2150 N N . ASN A 1 278 ? 32.826 47.614 29.565 1.00 23.36 278 ASN A N 1
ATOM 2151 C CA . ASN A 1 278 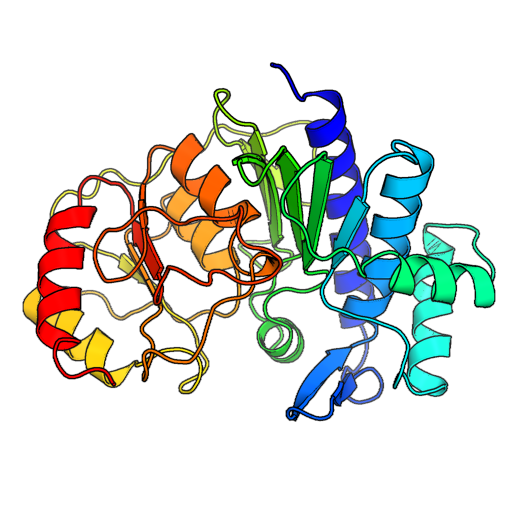? 33.272 48.321 28.370 1.00 20.79 278 ASN A CA 1
ATOM 2152 C C . ASN A 1 278 ? 32.352 48.073 27.204 1.00 20.42 278 ASN A C 1
ATOM 2153 O O . ASN A 1 278 ? 31.873 46.962 26.999 1.00 20.25 278 ASN A O 1
ATOM 2158 N N . ASP A 1 279 ? 32.121 49.118 26.418 1.00 20.27 279 ASP A N 1
ATOM 2159 C CA . ASP A 1 279 ? 31.246 49.023 25.271 1.00 19.87 279 ASP A CA 1
ATOM 2160 C C . ASP A 1 279 ? 31.863 48.045 24.282 1.00 16.60 279 ASP A C 1
ATOM 2161 O O . ASP A 1 279 ? 33.092 47.941 24.180 1.00 19.43 279 ASP A O 1
ATOM 2166 N N . LEU A 1 280 ? 31.016 47.322 23.560 1.00 15.59 280 LEU A N 1
ATOM 2167 C CA . LEU A 1 280 ? 31.482 46.362 22.572 1.00 15.89 280 LEU A CA 1
ATOM 2168 C C . LEU A 1 280 ? 32.005 47.080 21.324 1.00 17.96 280 LEU A C 1
ATOM 2169 O O . LEU A 1 280 ? 31.377 48.012 20.842 1.00 16.79 280 LEU A O 1
ATOM 2174 N N . ASP A 1 281 ? 33.164 46.640 20.822 1.00 17.16 281 ASP A N 1
ATOM 2175 C CA . ASP A 1 281 ? 33.812 47.276 19.683 1.00 19.16 281 ASP A CA 1
ATOM 2176 C C . ASP A 1 281 ? 33.801 46.316 18.479 1.00 20.80 281 ASP A C 1
ATOM 2177 O O . ASP A 1 281 ? 34.610 45.370 18.407 1.00 20.64 281 ASP A O 1
ATOM 2182 N N . PHE A 1 282 ? 32.868 46.589 17.559 1.00 19.19 282 PHE A N 1
ATOM 2183 C CA . PHE A 1 282 ? 32.631 45.785 16.354 1.00 18.22 282 PHE A CA 1
ATOM 2184 C C . PHE A 1 282 ? 33.453 46.246 15.146 1.00 16.95 282 PHE A C 1
ATOM 2185 O O . PHE A 1 282 ? 33.106 45.922 14.026 1.00 16.88 282 PHE A O 1
ATOM 2193 N N . SER A 1 283 ? 34.549 46.961 15.365 1.00 17.24 283 SER A N 1
ATOM 2194 C CA . SER A 1 283 ? 35.324 47.530 14.260 1.00 23.98 283 SER A CA 1
ATOM 2195 C C . SER A 1 283 ? 36.652 46.832 14.058 1.00 22.31 283 SER A C 1
ATOM 2196 O O . SER A 1 283 ? 37.426 47.265 13.224 1.00 23.15 283 SER A O 1
ATOM 2199 N N . LEU A 1 284 ? 36.895 45.758 14.812 1.00 19.66 284 LEU A N 1
ATOM 2200 C CA . LEU A 1 284 ? 38.191 45.075 14.844 1.00 20.37 284 LEU A CA 1
ATOM 2201 C C . LEU A 1 284 ? 38.175 43.747 14.066 1.00 19.82 284 LEU A C 1
ATOM 2202 O O . LEU A 1 284 ? 39.034 42.896 14.285 1.00 19.73 284 LEU A O 1
ATOM 2207 N N . GLY A 1 285 ? 37.210 43.578 13.171 1.00 18.12 285 GLY A N 1
ATOM 2208 C CA . GLY A 1 285 ? 37.149 42.382 12.307 1.00 20.40 285 GLY A CA 1
ATOM 2209 C C . GLY A 1 285 ? 35.954 41.483 12.597 1.00 19.16 285 GLY A C 1
ATOM 2210 O O . GLY A 1 285 ? 34.857 41.962 12.870 1.00 17.43 285 GLY A O 1
ATOM 2211 N N . ARG A 1 286 ? 36.179 40.175 12.555 1.00 17.66 286 ARG A N 1
ATOM 2212 C CA . ARG A 1 286 ? 35.106 39.191 12.734 1.00 17.51 286 ARG A CA 1
ATOM 2213 C C . ARG A 1 286 ? 34.888 38.798 14.181 1.00 17.26 286 ARG A C 1
ATOM 2214 O O . ARG A 1 286 ? 33.912 38.118 14.486 1.00 19.38 286 ARG A O 1
ATOM 2222 N N . THR A 1 287 ? 35.754 39.258 15.072 1.00 18.08 287 THR A N 1
ATOM 2223 C CA . THR A 1 287 ? 35.659 38.910 16.488 1.00 21.55 287 THR A CA 1
ATOM 2224 C C . THR A 1 287 ? 35.722 40.166 17.359 1.00 22.32 287 THR A C 1
ATOM 2225 O O . THR A 1 287 ? 36.241 41.214 16.932 1.00 17.39 287 THR A O 1
ATOM 2229 N N . LEU A 1 288 ? 35.189 40.049 18.580 1.00 20.62 288 LEU A N 1
ATOM 2230 C CA . LEU A 1 288 ? 35.208 41.140 19.564 1.00 20.53 288 LEU A CA 1
ATOM 2231 C C . LEU A 1 288 ? 36.511 41.090 20.365 1.00 23.07 288 LEU A C 1
ATOM 2232 O O . LEU A 1 288 ? 36.541 40.833 21.587 1.00 21.74 288 LEU A O 1
ATOM 2237 N N . CYS A 1 289 ? 37.572 41.373 19.612 1.00 23.85 289 CYS A N 1
ATOM 2238 C CA . CYS A 1 289 ? 38.988 41.375 19.997 1.00 25.63 289 CYS A CA 1
ATOM 2239 C C . CYS A 1 289 ? 39.349 42.096 21.242 1.00 22.24 289 CYS A C 1
ATOM 2240 O O . CYS A 1 289 ? 40.368 41.799 21.834 1.00 20.12 289 CYS A O 1
ATOM 2243 N N . ASN A 1 290 ? 38.606 43.149 21.535 1.00 22.60 290 ASN A N 1
ATOM 2244 C CA . ASN A 1 290 ? 38.957 44.033 22.625 1.00 24.00 290 ASN A CA 1
ATOM 2245 C C . ASN A 1 290 ? 37.898 43.991 23.729 1.00 21.97 290 ASN A C 1
ATOM 2246 O O . ASN A 1 290 ? 37.809 44.916 24.535 1.00 19.04 290 ASN A O 1
ATOM 2251 N N . ASN A 1 291 ? 37.133 42.891 23.774 1.00 19.11 291 ASN A N 1
ATOM 2252 C CA . ASN A 1 291 ? 36.085 42.683 24.764 1.00 18.82 291 ASN A CA 1
ATOM 2253 C C . ASN A 1 291 ? 36.147 41.251 25.340 1.00 20.10 291 ASN A C 1
ATOM 2254 O O . ASN A 1 291 ? 36.696 40.333 24.717 1.00 16.48 291 ASN A O 1
ATOM 2259 N N . HIS A 1 292 ? 35.591 41.082 26.539 1.00 22.19 292 HIS A N 1
ATOM 2260 C CA . HIS A 1 292 ? 35.521 39.770 27.207 1.00 21.52 292 HIS A CA 1
ATOM 2261 C C . HIS A 1 292 ? 34.140 39.536 27.778 1.00 20.86 292 HIS A C 1
ATOM 2262 O O . HIS A 1 292 ? 33.714 40.232 28.701 1.00 20.12 292 HIS A O 1
ATOM 2269 N N . GLY A 1 293 ? 33.435 38.572 27.196 1.00 19.05 293 GLY A N 1
ATOM 2270 C CA . GLY A 1 293 ? 32.111 38.209 27.658 1.00 19.74 293 GLY A CA 1
ATOM 2271 C C . GLY A 1 293 ? 31.075 39.274 27.375 1.00 16.05 293 GLY A C 1
ATOM 2272 O O . GLY A 1 293 ? 31.323 40.242 26.644 1.00 15.54 293 GLY A O 1
ATOM 2273 N N . ILE A 1 294 ? 29.911 39.085 27.966 1.00 17.62 294 ILE A N 1
ATOM 2274 C CA . ILE A 1 294 ? 28.764 39.966 27.734 1.00 17.60 294 ILE A CA 1
ATOM 2275 C C . ILE A 1 294 ? 27.999 40.192 29.038 1.00 18.77 294 ILE A C 1
ATOM 2276 O O . ILE A 1 294 ? 27.835 39.267 29.827 1.00 17.29 294 ILE A O 1
ATOM 2281 N N . VAL A 1 295 ? 27.577 41.439 29.268 1.00 15.81 295 VAL A N 1
ATOM 2282 C CA . VAL A 1 295 ? 26.485 41.732 30.195 1.00 16.52 295 VAL A CA 1
ATOM 2283 C C . VAL A 1 295 ? 25.501 42.601 29.436 1.00 17.31 295 VAL A C 1
ATOM 2284 O O . VAL A 1 295 ? 25.861 43.704 28.996 1.00 16.41 295 VAL A O 1
ATOM 2288 N N . ALA A 1 296 ? 24.277 42.102 29.265 1.00 16.19 296 ALA A N 1
ATOM 2289 C CA . ALA A 1 296 ? 23.205 42.859 28.623 1.00 15.87 296 ALA A CA 1
ATOM 2290 C C . ALA A 1 296 ? 22.090 43.007 29.633 1.00 19.07 296 ALA A C 1
ATOM 2291 O O . ALA A 1 296 ? 21.850 42.083 30.417 1.00 20.20 296 ALA A O 1
ATOM 2293 N N . SER A 1 297 ? 21.431 44.164 29.659 1.00 16.56 297 SER A N 1
ATOM 2294 C CA . SER A 1 297 ? 20.458 44.441 30.722 1.00 14.44 297 SER A CA 1
ATOM 2295 C C . SER A 1 297 ? 19.462 45.490 30.293 1.00 15.74 297 SER A C 1
ATOM 2296 O O . SER A 1 297 ? 19.559 46.050 29.188 1.00 13.46 297 SER A O 1
ATOM 2299 N N . ASN A 1 298 ? 18.525 45.763 31.204 1.00 14.22 298 ASN A N 1
ATOM 2300 C CA . ASN A 1 298 ? 17.548 46.841 31.051 1.00 14.20 298 ASN A CA 1
ATOM 2301 C C . ASN A 1 298 ? 18.140 48.227 31.370 1.00 15.31 298 ASN A C 1
ATOM 2302 O O . ASN A 1 298 ? 17.397 49.198 31.449 1.00 16.74 298 ASN A O 1
ATOM 2307 N N . GLY A 1 299 ? 19.461 48.309 31.597 1.00 16.97 299 GLY A N 1
ATOM 2308 C CA . GLY A 1 299 ? 20.149 49.578 31.829 1.00 15.52 299 GLY A CA 1
ATOM 2309 C C . GLY A 1 299 ? 20.138 49.982 33.291 1.00 17.69 299 GLY A C 1
ATOM 2310 O O . GLY A 1 299 ? 21.189 50.264 33.876 1.00 19.77 299 GLY A O 1
ATOM 2311 N N . ILE A 1 300 ? 18.963 49.988 33.914 1.00 17.88 300 ILE A N 1
ATOM 2312 C CA . ILE A 1 300 ? 18.876 50.337 35.343 1.00 19.34 300 ILE A CA 1
ATOM 2313 C C . ILE A 1 300 ? 19.786 49.448 36.196 1.00 18.80 300 ILE A C 1
ATOM 2314 O O . ILE A 1 300 ? 20.530 49.941 37.033 1.00 19.36 300 ILE A O 1
ATOM 2319 N N . LEU A 1 301 ? 19.729 48.137 35.953 1.00 20.45 301 LEU A N 1
ATOM 2320 C CA . LEU A 1 301 ? 20.483 47.146 36.732 1.00 22.25 301 LEU A CA 1
ATOM 2321 C C . LEU A 1 301 ? 21.957 46.971 36.329 1.00 24.46 301 LEU A C 1
ATOM 2322 O O . LEU A 1 301 ? 22.706 46.218 36.977 1.00 17.45 301 LEU A O 1
ATOM 2327 N N . HIS A 1 302 ? 22.386 47.656 35.274 1.00 21.81 302 HIS A N 1
ATOM 2328 C CA . HIS A 1 302 ? 23.647 47.297 34.616 1.00 20.70 302 HIS A CA 1
ATOM 2329 C C . HIS A 1 302 ? 24.904 47.370 35.485 1.00 18.25 302 HIS A C 1
ATOM 2330 O O . HIS A 1 302 ? 25.595 46.365 35.680 1.00 18.34 302 HIS A O 1
ATOM 2337 N N . GLU A 1 303 ? 25.199 48.547 36.003 1.00 18.48 303 GLU A N 1
ATOM 2338 C CA . GLU A 1 303 ? 26.447 48.781 36.739 1.00 20.39 303 GLU A CA 1
ATOM 2339 C C . GLU A 1 303 ? 26.512 48.019 38.057 1.00 20.12 303 GLU A C 1
ATOM 2340 O O . GLU A 1 303 ? 27.587 47.586 38.460 1.00 18.22 303 GLU A O 1
ATOM 2346 N N . GLU A 1 304 ? 25.357 47.872 38.709 1.00 19.43 304 GLU A N 1
ATOM 2347 C CA . GLU A 1 304 ? 25.207 47.091 39.933 1.00 19.74 304 GLU A CA 1
ATOM 2348 C C . GLU A 1 304 ? 25.613 45.638 39.612 1.00 17.75 304 GLU A C 1
ATOM 2349 O O . GLU A 1 304 ? 26.293 44.991 40.384 1.00 13.81 304 GLU A O 1
ATOM 2355 N N . THR A 1 305 ? 25.224 45.174 38.426 1.00 16.79 305 THR A N 1
ATOM 2356 C CA . THR A 1 305 ? 25.550 43.828 37.987 1.00 18.78 305 THR A CA 1
ATOM 2357 C C . THR A 1 305 ? 27.038 43.680 37.590 1.00 18.15 305 THR A C 1
ATOM 2358 O O . THR A 1 305 ? 27.717 42.756 38.058 1.00 16.74 305 THR A O 1
ATOM 2362 N N . VAL A 1 306 ? 27.533 44.593 36.757 1.00 16.68 306 VAL A N 1
ATOM 2363 C CA . VAL A 1 306 ? 28.946 44.586 36.324 1.00 19.06 306 VAL A CA 1
ATOM 2364 C C . VAL A 1 306 ? 29.960 44.590 37.481 1.00 19.07 306 VAL A C 1
ATOM 2365 O O . VAL A 1 306 ? 30.962 43.865 37.452 1.00 18.29 306 VAL A O 1
ATOM 2369 N N . ASN A 1 307 ? 29.703 45.430 38.475 1.00 21.07 307 ASN A N 1
ATOM 2370 C CA . ASN A 1 307 ? 30.547 45.520 39.653 1.00 20.27 307 ASN A CA 1
ATOM 2371 C C . ASN A 1 307 ? 30.726 44.165 40.343 1.00 18.57 307 ASN A C 1
ATOM 2372 O O . ASN A 1 307 ? 31.814 43.825 40.783 1.00 17.79 307 ASN A O 1
ATOM 2377 N N . VAL A 1 308 ? 29.659 43.382 40.436 1.00 19.97 308 VAL A N 1
ATOM 2378 C CA . VAL A 1 308 ? 29.775 42.035 41.023 1.00 19.66 308 VAL A CA 1
ATOM 2379 C C . VAL A 1 308 ? 30.491 41.075 40.053 1.00 20.67 308 VAL A C 1
ATOM 2380 O O . VAL A 1 308 ? 31.382 40.337 40.472 1.00 26.81 308 VAL A O 1
ATOM 2384 N N . VAL A 1 309 ? 30.135 41.134 38.767 1.00 18.69 309 VAL A N 1
ATOM 2385 C CA . VAL A 1 309 ? 30.747 40.286 37.723 1.00 19.66 309 VAL A CA 1
ATOM 2386 C C . VAL A 1 309 ? 32.275 40.400 37.728 1.00 21.71 309 VAL A C 1
ATOM 2387 O O . VAL A 1 309 ? 32.958 39.396 37.925 1.00 22.59 309 VAL A O 1
ATOM 2391 N N . LYS A 1 310 ? 32.779 41.618 37.535 1.00 22.59 310 LYS A N 1
ATOM 2392 C CA . LYS A 1 310 ? 34.211 41.960 37.592 1.00 26.22 310 LYS A CA 1
ATOM 2393 C C . LYS A 1 310 ? 34.946 41.379 38.780 1.00 27.84 310 LYS A C 1
ATOM 2394 O O . LYS A 1 310 ? 36.045 40.829 38.638 1.00 31.10 310 LYS A O 1
ATOM 2400 N N . ASP A 1 311 ? 34.356 41.570 39.956 1.00 24.12 311 ASP A N 1
ATOM 2401 C CA . ASP A 1 311 ? 34.932 41.076 41.175 1.00 28.41 311 ASP A CA 1
ATOM 2402 C C . ASP A 1 311 ? 35.031 39.548 41.110 1.00 31.92 311 ASP A C 1
ATOM 2403 O O . ASP A 1 311 ? 36.106 38.986 41.298 1.00 35.99 311 ASP A O 1
ATOM 2408 N N . VAL A 1 312 ? 33.934 38.873 40.818 1.00 27.60 312 VAL A N 1
ATOM 2409 C CA . VAL A 1 312 ? 33.965 37.404 40.809 1.00 27.34 312 VAL A CA 1
ATOM 2410 C C . VAL A 1 312 ? 34.920 36.869 39.724 1.00 28.13 312 VAL A C 1
ATOM 2411 O O . VAL A 1 312 ? 35.581 35.834 39.912 1.00 29.54 312 VAL A O 1
ATOM 2415 N N . LEU A 1 313 ? 35.003 37.572 38.599 1.00 29.67 313 LEU A N 1
ATOM 2416 C CA . LEU A 1 313 ? 35.873 37.143 37.504 1.00 30.53 313 LEU A CA 1
ATOM 2417 C C . LEU A 1 313 ? 37.250 37.863 37.520 1.00 31.14 313 LEU A C 1
ATOM 2418 O O . LEU A 1 313 ? 37.908 37.994 36.477 1.00 28.13 313 LEU A O 1
ATOM 2423 N N . SER A 1 314 ? 37.695 38.293 38.699 1.00 27.18 314 SER A N 1
ATOM 2424 C CA . SER A 1 314 ? 38.957 39.024 38.811 1.00 30.59 314 SER A CA 1
ATOM 2425 C C . SER A 1 314 ? 40.205 38.155 38.584 1.00 37.08 314 SER A C 1
ATOM 2426 O O . SER A 1 314 ? 41.258 38.680 38.243 1.00 42.38 314 SER A O 1
ATOM 2429 N N . ASP A 1 315 ? 40.088 36.839 38.742 1.00 39.13 315 ASP A N 1
ATOM 2430 C CA . ASP A 1 315 ? 41.224 35.924 38.549 1.00 42.27 315 ASP A CA 1
ATOM 2431 C C . ASP A 1 315 ? 41.490 35.468 37.094 1.00 37.69 315 ASP A C 1
ATOM 2432 O O . ASP A 1 315 ? 42.358 34.624 36.881 1.00 47.33 315 ASP A O 1
ATOM 2437 N N . LEU A 1 316 ? 40.767 35.982 36.098 1.00 39.46 316 LEU A N 1
ATOM 2438 C CA . LEU A 1 316 ? 40.876 35.419 34.723 1.00 43.41 316 LEU A CA 1
ATOM 2439 C C . LEU A 1 316 ? 42.248 35.610 34.065 1.00 49.67 316 LEU A C 1
ATOM 2440 O O . LEU A 1 316 ? 42.909 36.622 34.291 1.00 51.83 316 LEU A O 1
ATOM 2445 N N . LYS A 1 317 ? 42.642 34.642 33.230 1.00 54.02 317 LYS A N 1
ATOM 2446 C CA . LYS A 1 317 ? 43.969 34.616 32.590 1.00 57.14 317 LYS A CA 1
ATOM 2447 C C . LYS A 1 317 ? 43.891 34.776 31.073 1.00 63.67 317 LYS A C 1
ATOM 2448 O O . LYS A 1 317 ? 43.502 33.850 30.360 1.00 60.08 317 LYS A O 1
#

Organism: Entamoeba histolytica (strain ATCC 30459 / HM-1:IMSS / ABRM) (NCBI:txid294381)

Sequence (317 aa):
MSFDKELALALEIVQVSCKITTSVAEHTLTDQTQIKNDKSPVTVGDYSVQAYVNKKIHETFPEDQIVAEEDTKTIPEDIFAKVCKHVQIYSDMKDDEIRKSIDLGNSTGGKGRHWVLDPIDGTLGFLRREQYAVCLAFMIDGDIKVGVLGCPNFEGGLIVAAQKGCGAKMFSVNDIKNGKDIHVSTTPKTSDMCFCESVEVSHTDQSRSKTITERLQVTKPPVRMDSQCKYMAIASGRADVYLRLPRNLSYQEKIWDHAAGYLIVKEAGGKVTDIYGNDLDFSLGRTLCNNHGIVASNGILHEETVNVVKDVLSDLK